Protein AF-A0A960D4D6-F1 (afdb_monomer)

Nearest PDB structures (foldseek):
  6ofc-assembly1_B  TM=9.473E-01  e=1.009E-27  Mycobacterium tuberculosis CDC1551
  3sez-assembly1_C  TM=9.977E-01  e=2.200E-26  Mycobacterium tuberculosis
  3szg-assembly1_C-2  TM=9.975E-01  e=3.281E-26  Mycobacterium tuberculosis
  3syt-assembly1_A  TM=9.920E-01  e=3.678E-26  Mycobacterium tuberculosis
  6ofc-assembly1_A-2  TM=9.755E-01  e=4.365E-26  Mycobacterium tuberculosis CDC1551

Secondary structure (DSSP, 8-state):
-HHHHHT-S--SSSTT--SB-TTTT--HHHHHHHHHHHHHHT-S-HHHHHHHHHHHHS---S-SSPPPTT-----HHHHH--HHHHHHHHHHHHHH---HHHHHHHHHHHHS-TTSS-PPTT--GGG-----HHHHHHHHHHHHHIIIIISHHHHHTPPB-----TT----TTTT----TT---HHHHHHHHHHS---

Solvent-accessible surface area (backbone atoms only — not comparable to full-atom values): 11642 Å² total; per-residue (Å²): 43,48,44,60,46,54,41,67,60,43,69,68,94,34,81,59,53,58,85,62,36,84,55,50,18,44,44,66,77,49,51,62,53,53,52,52,47,53,47,74,65,59,84,59,60,69,69,56,37,53,52,54,50,51,58,70,75,44,82,84,60,78,67,94,59,87,72,56,102,85,56,81,82,68,41,65,42,79,78,66,37,55,54,71,60,51,50,51,49,47,40,44,40,67,58,68,63,57,53,63,52,59,48,46,54,55,47,35,78,61,28,51,47,64,88,54,86,84,81,67,90,93,60,56,79,95,69,54,74,58,42,53,60,47,55,50,50,52,42,48,48,52,43,42,45,23,43,53,18,69,11,32,52,60,32,67,73,58,50,49,60,55,73,67,46,92,48,48,38,65,41,54,90,60,74,34,79,76,65,54,87,42,78,32,60,71,58,50,54,45,38,68,73,68,40,66,80,117

Foldseek 3Di:
DLCLQQVVWDFDPTPQDDQEDACQQPQPVCPLVVLVVVLVVCPDDVVVSVVSVVVSVDDDAPDPDPDDPPDDGPDPCVQQNDSVLSVLLLLCCLQPVDALLVSLVVCQVVAQDQPPDDDDPPQDPVNRHHDDSLSSLVNSLSSLQRRQAPNLVRQQDGHHYDHDDPSWGSHCVTRHPHDHHDGSVVRNVCSVVNRDND

Structure (mmCIF, N/CA/C/O backbone):
data_AF-A0A960D4D6-F1
#
_entry.id   AF-A0A960D4D6-F1
#
loop_
_atom_site.group_PDB
_atom_site.id
_atom_site.type_symbol
_atom_site.label_atom_id
_atom_site.label_alt_id
_atom_site.label_comp_id
_atom_site.label_asym_id
_atom_site.label_entity_id
_atom_site.label_seq_id
_atom_site.pdbx_PDB_ins_code
_atom_site.Cartn_x
_atom_site.Cartn_y
_atom_site.Cartn_z
_atom_site.occupancy
_atom_site.B_iso_or_equiv
_atom_site.auth_seq_id
_atom_site.auth_comp_id
_atom_site.auth_asym_id
_atom_site.auth_atom_id
_atom_site.pdbx_PDB_model_num
ATOM 1 N N . LEU A 1 1 ? 0.730 -3.384 6.946 1.00 98.00 1 LEU A N 1
ATOM 2 C CA . LEU A 1 1 ? 1.410 -4.079 5.820 1.00 98.00 1 LEU A CA 1
ATOM 3 C C . LEU A 1 1 ? 1.897 -3.131 4.715 1.00 98.00 1 LEU A C 1
ATOM 5 O O . LEU A 1 1 ? 3.068 -3.201 4.365 1.00 98.00 1 LEU A O 1
ATOM 9 N N . SER A 1 2 ? 1.056 -2.247 4.172 1.00 98.19 2 SER A N 1
ATOM 10 C CA . SER A 1 2 ? 1.401 -1.369 3.032 1.00 98.19 2 SER A CA 1
ATOM 11 C C . SER A 1 2 ? 2.545 -0.395 3.326 1.00 98.19 2 SER A C 1
ATOM 13 O O . SER A 1 2 ? 3.487 -0.274 2.548 1.00 98.19 2 SER A O 1
ATOM 15 N N . GLU A 1 3 ? 2.530 0.226 4.505 1.00 97.25 3 GLU A N 1
ATOM 16 C CA . GLU A 1 3 ? 3.623 1.087 4.978 1.00 97.25 3 GLU A CA 1
ATOM 17 C C . GLU A 1 3 ? 4.942 0.311 5.096 1.00 97.25 3 GLU A C 1
ATOM 19 O O . GLU A 1 3 ? 5.992 0.807 4.691 1.00 97.25 3 GLU A O 1
ATOM 24 N N . LEU A 1 4 ? 4.891 -0.951 5.548 1.00 98.12 4 LEU A N 1
ATOM 25 C CA . LEU A 1 4 ? 6.062 -1.833 5.575 1.00 98.12 4 LEU A CA 1
ATOM 26 C C . LEU A 1 4 ? 6.571 -2.135 4.166 1.00 98.12 4 LEU A C 1
ATOM 28 O O . LEU A 1 4 ? 7.783 -2.175 3.964 1.00 98.12 4 LEU A O 1
ATOM 32 N N . ALA A 1 5 ? 5.674 -2.350 3.200 1.00 98.50 5 ALA A N 1
ATOM 33 C CA . ALA A 1 5 ? 6.024 -2.605 1.804 1.00 98.50 5 ALA A CA 1
ATOM 34 C C . ALA A 1 5 ? 6.746 -1.408 1.176 1.00 98.50 5 ALA A C 1
ATOM 36 O O . ALA A 1 5 ? 7.770 -1.569 0.518 1.00 98.50 5 ALA A O 1
ATOM 37 N N . LEU A 1 6 ? 6.250 -0.201 1.434 1.00 98.31 6 LEU A N 1
ATOM 38 C CA . LEU A 1 6 ? 6.760 1.034 0.843 1.00 98.31 6 LEU A CA 1
ATOM 39 C C . LEU A 1 6 ? 7.843 1.698 1.706 1.00 98.31 6 LEU A C 1
ATOM 41 O O . LEU A 1 6 ? 8.421 2.707 1.307 1.00 98.31 6 LEU A O 1
ATOM 45 N N . GLY A 1 7 ? 8.139 1.165 2.892 1.00 96.81 7 GLY A N 1
ATOM 46 C CA . GLY A 1 7 ? 9.070 1.772 3.844 1.00 96.81 7 GLY A CA 1
ATOM 47 C C . GLY A 1 7 ? 8.627 3.163 4.302 1.00 96.81 7 GLY A C 1
ATOM 48 O O . GLY A 1 7 ? 9.482 4.038 4.482 1.00 96.81 7 GLY A O 1
ATOM 49 N N . TRP A 1 8 ? 7.315 3.382 4.417 1.00 95.31 8 TRP A N 1
ATOM 50 C CA . TRP A 1 8 ? 6.714 4.606 4.945 1.00 95.31 8 TRP A CA 1
ATOM 51 C C . TRP A 1 8 ? 6.695 4.553 6.474 1.00 95.31 8 TRP A C 1
ATOM 53 O O . TRP A 1 8 ? 5.675 4.280 7.092 1.00 95.31 8 TRP A O 1
ATOM 63 N N . SER A 1 9 ? 7.882 4.700 7.054 1.00 92.94 9 SER A N 1
ATOM 64 C CA . SER A 1 9 ? 8.108 4.676 8.497 1.00 92.94 9 SER A CA 1
ATOM 65 C C . SER A 1 9 ? 9.475 5.248 8.851 1.00 92.94 9 SER A C 1
ATOM 67 O O . SER A 1 9 ? 10.391 5.263 8.016 1.00 92.94 9 SER A O 1
ATOM 69 N N . THR A 1 10 ? 9.654 5.662 10.097 1.00 93.00 10 THR A N 1
ATOM 70 C CA . THR A 1 10 ? 10.958 6.006 10.670 1.00 93.00 10 THR A CA 1
ATOM 71 C C . THR A 1 10 ? 11.592 4.749 11.263 1.00 93.00 10 THR A C 1
ATOM 73 O O . THR A 1 10 ? 11.012 4.091 12.123 1.00 93.00 10 THR A O 1
ATOM 76 N N . TYR A 1 11 ? 12.778 4.377 10.770 1.00 94.50 11 TYR A N 1
ATOM 77 C CA . TYR A 1 11 ? 13.480 3.156 11.182 1.00 94.50 11 TYR A CA 1
ATOM 78 C C . TYR A 1 11 ? 14.239 3.340 12.501 1.00 94.50 11 TYR A C 1
ATOM 80 O O . TYR A 1 11 ? 14.904 4.357 12.693 1.00 94.50 11 TYR A O 1
ATOM 88 N N . GLY A 1 12 ? 14.217 2.321 13.365 1.00 93.81 12 GLY A N 1
ATOM 89 C CA . GLY A 1 12 ? 14.930 2.342 14.640 1.00 93.81 12 GLY A CA 1
ATOM 90 C C . GLY A 1 12 ? 14.130 3.084 15.705 1.00 93.81 12 GLY A C 1
ATOM 91 O O . GLY A 1 12 ? 13.097 2.597 16.145 1.00 93.81 12 GLY A O 1
ATOM 92 N N . VAL A 1 13 ? 14.587 4.256 16.142 1.00 94.12 13 VAL A N 1
ATOM 93 C CA . VAL A 1 13 ? 13.836 5.064 17.118 1.00 94.12 13 VAL A CA 1
ATOM 94 C C . VAL A 1 13 ? 12.726 5.817 16.381 1.00 94.12 13 VAL A C 1
ATOM 96 O O . VAL A 1 13 ? 12.884 6.977 16.012 1.00 94.12 13 VAL A O 1
ATOM 99 N N . GLY A 1 14 ? 11.629 5.118 16.100 1.00 92.25 14 GLY A N 1
ATOM 100 C CA . GLY A 1 14 ? 10.519 5.636 15.311 1.00 92.25 14 GLY A CA 1
ATOM 101 C C . GLY A 1 14 ? 9.303 4.717 15.309 1.00 92.25 14 GLY A C 1
ATOM 102 O O . GLY A 1 14 ? 9.282 3.681 15.973 1.00 92.25 14 GLY A O 1
ATOM 103 N N . ASP A 1 15 ? 8.300 5.093 14.521 1.00 91.88 15 ASP A N 1
ATOM 104 C CA . ASP A 1 15 ? 7.001 4.420 14.398 1.00 91.88 15 ASP A CA 1
ATOM 105 C C . ASP A 1 15 ? 7.088 2.963 13.902 1.00 91.88 15 ASP A C 1
ATOM 107 O O . ASP A 1 15 ? 6.166 2.174 14.109 1.00 91.88 15 ASP A O 1
ATOM 111 N N . GLN A 1 16 ? 8.215 2.557 13.306 1.00 94.88 16 GLN A N 1
ATOM 112 C CA . GLN A 1 16 ? 8.445 1.164 12.920 1.00 94.88 16 GLN A CA 1
ATOM 113 C C . GLN A 1 16 ? 8.631 0.228 14.128 1.00 94.88 16 GLN A C 1
ATOM 115 O O . GLN A 1 16 ? 8.286 -0.957 14.034 1.00 94.88 16 GLN A O 1
ATOM 120 N N . MET A 1 17 ? 9.188 0.724 15.238 1.00 95.81 17 MET A N 1
ATOM 121 C CA . MET A 1 17 ? 9.534 -0.101 16.393 1.00 95.81 17 MET A CA 1
ATOM 122 C C . MET A 1 17 ? 8.392 -0.213 17.398 1.00 95.81 17 MET A C 1
ATOM 124 O O . MET A 1 17 ? 7.693 0.737 17.725 1.00 95.81 17 MET A O 1
ATOM 128 N N . SER A 1 18 ? 8.222 -1.422 17.919 1.00 97.44 18 SER A N 1
ATOM 129 C CA . SER A 1 18 ? 7.268 -1.770 18.971 1.00 97.44 18 SER A CA 1
ATOM 130 C C . SER A 1 18 ? 7.670 -3.112 19.584 1.00 97.44 18 SER A C 1
ATOM 132 O O . SER A 1 18 ? 8.523 -3.820 19.045 1.00 97.44 18 SER A O 1
ATOM 134 N N . HIS A 1 19 ? 7.050 -3.490 20.701 1.00 98.12 19 HIS A N 1
ATOM 135 C CA . HIS A 1 19 ? 7.193 -4.848 21.237 1.00 98.12 19 HIS A CA 1
ATOM 136 C C . HIS A 1 19 ? 6.401 -5.862 20.394 1.00 98.12 19 HIS A C 1
ATOM 138 O O . HIS A 1 19 ? 6.877 -6.965 20.120 1.00 98.12 19 HIS A O 1
ATOM 144 N N . TYR A 1 20 ? 5.207 -5.468 19.942 1.00 98.31 20 TYR A N 1
ATOM 145 C CA . TYR A 1 20 ? 4.318 -6.290 19.130 1.00 98.31 20 TYR A CA 1
ATOM 146 C C . TYR A 1 20 ? 3.467 -5.406 18.210 1.00 98.31 20 TYR A C 1
ATOM 148 O O . TYR A 1 20 ? 2.820 -4.471 18.677 1.00 98.31 20 TYR A O 1
ATOM 156 N N . ASN A 1 21 ? 3.452 -5.701 16.910 1.00 98.12 21 ASN A N 1
ATOM 157 C CA . ASN A 1 21 ? 2.705 -4.955 15.904 1.00 98.12 21 ASN A CA 1
ATOM 158 C C . ASN A 1 21 ? 1.492 -5.762 15.420 1.00 98.12 21 ASN A C 1
ATOM 160 O O . ASN A 1 21 ? 1.617 -6.672 14.597 1.00 98.12 21 ASN A O 1
ATOM 164 N N . VAL A 1 22 ? 0.306 -5.381 15.895 1.00 98.06 22 VAL A N 1
ATOM 165 C CA . VAL A 1 22 ? -0.972 -6.023 15.543 1.00 98.06 22 VAL A CA 1
ATOM 166 C C . VAL A 1 22 ? -1.410 -5.758 14.096 1.00 98.06 22 VAL A C 1
ATOM 168 O O . VAL A 1 22 ? -2.059 -6.602 13.486 1.00 98.06 22 VAL A O 1
ATOM 171 N N . ASN A 1 23 ? -0.982 -4.638 13.505 1.00 97.81 23 ASN A N 1
ATOM 172 C CA . ASN A 1 23 ? -1.369 -4.207 12.155 1.00 97.81 23 ASN A CA 1
ATOM 173 C C . ASN A 1 23 ? -0.336 -4.584 11.078 1.00 97.81 23 ASN A C 1
ATOM 175 O O . ASN A 1 23 ? -0.536 -4.335 9.883 1.00 97.81 23 ASN A O 1
ATOM 179 N N . GLY A 1 24 ? 0.780 -5.211 11.468 1.00 96.50 24 GLY A N 1
ATOM 180 C CA . GLY A 1 24 ? 1.874 -5.563 10.562 1.00 96.50 24 GLY A CA 1
ATOM 181 C C . GLY A 1 24 ? 1.411 -6.398 9.363 1.00 96.50 24 GLY A C 1
ATOM 182 O O . GLY A 1 24 ? 1.859 -6.159 8.239 1.00 96.50 24 GLY A O 1
ATOM 183 N N . GLY A 1 25 ? 0.456 -7.308 9.581 1.00 97.69 25 GLY A N 1
ATOM 184 C CA . GLY A 1 25 ? -0.117 -8.186 8.558 1.00 97.69 25 GLY A CA 1
ATOM 185 C C . GLY A 1 25 ? -1.303 -7.623 7.764 1.00 97.69 25 GLY A C 1
ATOM 186 O O . GLY A 1 25 ? -1.726 -8.278 6.813 1.00 97.69 25 GLY A O 1
ATOM 187 N N . VAL A 1 26 ? -1.832 -6.443 8.109 1.00 98.44 26 VAL A N 1
ATOM 188 C CA . VAL A 1 26 ? -3.053 -5.884 7.495 1.00 98.44 26 VAL A CA 1
ATOM 189 C C . VAL A 1 26 ? -2.700 -4.809 6.449 1.00 98.44 26 VAL A C 1
ATOM 191 O O . VAL A 1 26 ? -1.984 -3.856 6.780 1.00 98.44 26 VAL A O 1
ATOM 194 N N . PRO A 1 27 ? -3.118 -4.943 5.174 1.00 97.94 27 PRO A N 1
ATOM 195 C CA . PRO A 1 27 ? -2.955 -3.891 4.166 1.00 97.94 27 PRO A CA 1
ATOM 196 C C . PRO A 1 27 ? -3.875 -2.699 4.448 1.00 97.94 27 PRO A C 1
ATOM 198 O O . PRO A 1 27 ? -4.945 -2.852 5.036 1.00 97.94 27 PRO A O 1
ATOM 201 N N . LYS A 1 28 ? -3.457 -1.498 4.043 1.00 95.12 28 LYS A N 1
ATOM 202 C CA . LYS A 1 28 ? -4.139 -0.248 4.396 1.00 95.12 28 LYS A CA 1
ATOM 203 C C . LYS A 1 28 ? -5.516 -0.155 3.743 1.00 95.12 28 LYS A C 1
ATOM 205 O O . LYS A 1 28 ? -6.459 0.288 4.390 1.00 95.12 28 LYS A O 1
ATOM 210 N N . THR A 1 29 ? -5.658 -0.707 2.538 1.00 95.94 29 THR A N 1
ATOM 211 C CA . THR A 1 29 ? -6.955 -0.886 1.863 1.00 95.94 29 THR A CA 1
ATOM 212 C C . THR A 1 29 ? -7.962 -1.719 2.669 1.00 95.94 29 THR A C 1
ATOM 214 O O . THR A 1 29 ? -9.164 -1.497 2.542 1.00 95.94 29 THR A O 1
ATOM 217 N N . LEU A 1 30 ? -7.506 -2.632 3.540 1.00 97.38 30 LEU A N 1
ATOM 218 C CA . LEU A 1 30 ? -8.378 -3.472 4.371 1.00 97.38 30 LEU A CA 1
ATOM 219 C C . LEU A 1 30 ? -8.762 -2.814 5.706 1.00 97.38 30 LEU A C 1
ATOM 221 O O . LEU A 1 30 ? -9.851 -3.082 6.209 1.00 97.38 30 LEU A O 1
ATOM 225 N N . ILE A 1 31 ? -7.918 -1.940 6.268 1.00 95.94 31 ILE A N 1
ATOM 226 C CA . ILE A 1 31 ? -8.139 -1.313 7.588 1.00 95.94 31 ILE A CA 1
ATOM 227 C C . ILE A 1 31 ? -9.516 -0.645 7.676 1.00 95.94 31 ILE A C 1
ATOM 229 O O . ILE A 1 31 ? -10.258 -0.890 8.624 1.00 95.94 31 ILE A O 1
ATOM 233 N N . GLN A 1 32 ? -9.903 0.125 6.657 1.00 93.25 32 GLN A N 1
ATOM 234 C CA . GLN A 1 32 ? -11.206 0.796 6.634 1.00 93.25 32 GLN A CA 1
ATOM 235 C C . GLN A 1 32 ? -12.395 -0.177 6.699 1.00 93.25 32 GLN A C 1
ATOM 237 O O . GLN A 1 32 ? -13.425 0.135 7.288 1.00 93.25 32 GLN A O 1
ATOM 242 N N . HIS A 1 33 ? -12.269 -1.372 6.117 1.00 96.19 33 HIS A N 1
ATOM 243 C CA . HIS A 1 33 ? -13.331 -2.374 6.147 1.00 96.19 33 HIS A CA 1
ATOM 244 C C . HIS A 1 33 ? -13.378 -3.103 7.487 1.00 96.19 33 HIS A C 1
ATOM 246 O O . HIS A 1 33 ? -14.467 -3.458 7.922 1.00 96.19 33 HIS A O 1
ATOM 252 N N . LEU A 1 34 ? -12.238 -3.272 8.167 1.00 97.25 34 LEU A N 1
ATOM 253 C CA . LEU A 1 34 ? -12.215 -3.797 9.534 1.00 97.25 34 LEU A CA 1
ATOM 254 C C . LEU A 1 34 ? -12.917 -2.843 10.501 1.00 97.25 34 LEU A C 1
ATOM 256 O O . LEU A 1 34 ? -13.722 -3.293 11.304 1.00 97.25 34 LEU A O 1
ATOM 260 N N . ILE A 1 35 ? -12.685 -1.532 10.378 1.00 96.06 35 ILE A N 1
ATOM 261 C CA . ILE A 1 35 ? -13.380 -0.537 11.208 1.00 96.06 35 ILE A CA 1
ATOM 262 C C . ILE A 1 35 ? -14.889 -0.567 10.926 1.00 96.06 35 ILE A C 1
ATOM 264 O O . ILE A 1 35 ? -15.676 -0.672 11.860 1.00 96.06 35 ILE A O 1
ATOM 268 N N . ARG A 1 36 ? -15.306 -0.570 9.649 1.00 95.81 36 ARG A N 1
ATOM 269 C CA . ARG A 1 36 ? -16.730 -0.708 9.281 1.00 95.81 36 ARG A CA 1
ATOM 270 C C . ARG A 1 36 ? -17.350 -2.001 9.808 1.00 95.81 36 ARG A C 1
ATOM 272 O O . ARG A 1 36 ? -18.506 -1.997 10.213 1.00 95.81 36 ARG A O 1
ATOM 279 N N . TRP A 1 37 ? -16.594 -3.097 9.800 1.00 97.62 37 TRP A N 1
ATOM 280 C CA . TRP A 1 37 ? -17.049 -4.371 10.345 1.00 97.62 37 TRP A CA 1
ATOM 281 C C . TRP A 1 37 ? -17.249 -4.298 11.862 1.00 97.62 37 TRP A C 1
ATOM 283 O O . TRP A 1 37 ? -18.283 -4.751 12.334 1.00 97.62 37 TRP A O 1
ATOM 293 N N . VAL A 1 38 ? -16.327 -3.671 12.605 1.00 97.56 38 VAL A N 1
ATOM 294 C CA . VAL A 1 38 ? -16.466 -3.457 14.060 1.00 97.56 38 VAL A CA 1
ATOM 295 C C . VAL A 1 38 ? -17.668 -2.565 14.384 1.00 97.56 38 VAL A C 1
ATOM 297 O O . VAL A 1 38 ? -18.413 -2.859 15.309 1.00 97.56 38 VAL A O 1
ATOM 300 N N . ILE A 1 39 ? -17.906 -1.506 13.603 1.00 96.69 39 ILE A N 1
ATOM 301 C CA . ILE A 1 39 ? -19.113 -0.675 13.758 1.00 96.69 39 ILE A CA 1
ATOM 302 C C . ILE A 1 39 ? -20.371 -1.528 13.533 1.00 96.69 39 ILE A C 1
ATOM 304 O O . ILE A 1 39 ? -21.310 -1.477 14.320 1.00 96.69 39 ILE A O 1
ATOM 308 N N . GLY A 1 40 ? -20.389 -2.332 12.467 1.00 96.69 40 GLY A N 1
ATOM 309 C CA . GLY A 1 40 ? -21.534 -3.171 12.116 1.00 96.69 40 GLY A CA 1
ATOM 310 C C . GLY A 1 40 ? -21.748 -4.388 13.023 1.00 96.69 40 GLY A C 1
ATOM 311 O O . GLY A 1 40 ? -22.845 -4.944 13.004 1.00 96.69 40 GLY A O 1
ATOM 312 N N . SER A 1 41 ? -20.739 -4.821 13.789 1.00 97.25 41 SER A N 1
ATOM 313 C CA . SER A 1 41 ? -20.865 -5.955 14.714 1.00 97.25 41 SER A CA 1
ATOM 314 C C . SER A 1 41 ? -21.626 -5.587 15.986 1.00 97.25 41 SER A C 1
ATOM 316 O O . SER A 1 41 ? -22.240 -6.467 16.588 1.00 97.25 41 SER A O 1
ATOM 318 N N . GLY A 1 42 ? -21.608 -4.308 16.383 1.00 94.69 42 GLY A N 1
ATOM 319 C CA . GLY A 1 42 ? -22.265 -3.831 17.603 1.00 94.69 42 GLY A CA 1
ATOM 320 C C . GLY A 1 42 ? -21.676 -4.422 18.888 1.00 94.69 42 GLY A C 1
ATOM 321 O O . GLY A 1 42 ? -22.361 -4.493 19.902 1.00 94.69 42 GLY A O 1
ATOM 322 N N . GLU A 1 43 ? -20.425 -4.897 18.853 1.00 95.94 43 GLU A N 1
ATOM 323 C CA . GLU A 1 43 ? -19.750 -5.479 20.027 1.00 95.94 43 GLU A CA 1
ATOM 324 C C . GLU A 1 43 ? -19.359 -4.429 21.082 1.00 95.94 43 GLU A C 1
ATOM 326 O O . GLU A 1 43 ? -19.099 -4.782 22.232 1.00 95.94 43 GLU A O 1
ATOM 331 N N . PHE A 1 44 ? -19.311 -3.153 20.693 1.00 96.69 44 PHE A N 1
ATOM 332 C CA . PHE A 1 44 ? -19.038 -2.012 21.565 1.00 96.69 44 PHE A CA 1
ATOM 333 C C . PHE A 1 44 ? -20.267 -1.107 21.670 1.00 96.69 44 PHE A C 1
ATOM 335 O O . PHE A 1 44 ? -21.155 -1.164 20.821 1.00 96.69 44 PHE A O 1
ATOM 342 N N . ASP A 1 45 ? -20.279 -0.243 22.686 1.00 95.56 45 ASP A N 1
ATOM 343 C CA . ASP A 1 45 ? -21.340 0.745 22.886 1.00 95.56 45 ASP A CA 1
ATOM 344 C C . ASP A 1 45 ? -21.512 1.659 21.659 1.00 95.56 45 ASP A C 1
ATOM 346 O O . ASP A 1 45 ? -20.541 1.999 20.975 1.00 95.56 45 ASP A O 1
ATOM 350 N N . ASP A 1 46 ? -22.743 2.120 21.420 1.00 95.75 46 ASP A N 1
ATOM 351 C CA . ASP A 1 46 ? -23.099 2.945 20.255 1.00 95.75 46 ASP A CA 1
ATOM 352 C C . ASP A 1 46 ? -22.217 4.200 20.110 1.00 95.75 46 ASP A C 1
ATOM 354 O O . ASP A 1 46 ? -21.874 4.604 18.997 1.00 95.75 46 ASP A O 1
ATOM 358 N N . GLU A 1 47 ? -21.792 4.795 21.230 1.00 97.56 47 GLU A N 1
ATOM 359 C CA . GLU A 1 47 ? -20.879 5.945 21.248 1.00 97.56 47 GLU A CA 1
ATOM 360 C C . GLU A 1 47 ? -19.534 5.626 20.573 1.00 97.56 47 GLU A C 1
ATOM 362 O O . GLU A 1 47 ? -19.019 6.429 19.791 1.00 97.56 47 GLU A O 1
ATOM 367 N N . VAL A 1 48 ? -18.992 4.423 20.797 1.00 97.69 48 VAL A N 1
ATOM 368 C CA . VAL A 1 48 ? -17.763 3.961 20.138 1.00 97.69 48 VAL A CA 1
ATOM 369 C C . VAL A 1 48 ? -17.992 3.839 18.635 1.00 97.69 48 VAL A C 1
ATOM 371 O O . VAL A 1 48 ? -17.151 4.276 17.849 1.00 97.69 48 VAL A O 1
ATOM 374 N N . GLY A 1 49 ? -19.143 3.302 18.222 1.00 96.81 49 GLY A N 1
ATOM 375 C CA . GLY A 1 49 ? -19.524 3.208 16.812 1.00 96.81 49 GLY A CA 1
ATOM 376 C C . GLY A 1 49 ? -19.552 4.572 16.116 1.00 96.81 49 GLY A C 1
ATOM 377 O O . GLY A 1 49 ? -18.986 4.722 15.031 1.00 96.81 49 GLY A O 1
ATOM 378 N N . VAL A 1 50 ? -20.132 5.587 16.764 1.00 96.94 50 VAL A N 1
ATOM 379 C CA . VAL A 1 50 ? -20.176 6.971 16.255 1.00 96.94 50 VAL A CA 1
ATOM 380 C C . VAL A 1 50 ? -18.770 7.553 16.092 1.00 96.94 50 VAL A C 1
ATOM 382 O O . VAL A 1 50 ? -18.461 8.138 15.052 1.00 96.94 50 VAL A O 1
ATOM 385 N N . ILE A 1 51 ? -17.891 7.361 17.079 1.00 96.69 51 ILE A N 1
ATOM 386 C CA . ILE A 1 51 ? -16.506 7.851 17.015 1.00 96.69 51 ILE A CA 1
ATOM 387 C C . ILE A 1 51 ? -15.731 7.147 15.895 1.00 96.69 51 ILE A C 1
ATOM 389 O O . ILE A 1 51 ? -15.048 7.803 15.110 1.00 96.69 51 ILE A O 1
ATOM 393 N N . LEU A 1 52 ? -15.849 5.824 15.772 1.00 95.69 52 LEU A N 1
ATOM 394 C CA . LEU A 1 52 ? -15.188 5.065 14.707 1.00 95.69 52 LEU A CA 1
ATOM 395 C C . LEU A 1 52 ? -15.674 5.483 13.313 1.00 95.69 52 LEU A C 1
ATOM 397 O O . LEU A 1 52 ? -14.870 5.563 12.383 1.00 95.69 52 LEU A O 1
ATOM 401 N N . GLN A 1 53 ? -16.965 5.789 13.167 1.00 94.81 53 GLN A N 1
ATOM 402 C CA . GLN A 1 53 ? -17.508 6.340 11.928 1.00 94.81 53 GLN A CA 1
ATOM 403 C C . GLN A 1 53 ? -16.910 7.726 11.637 1.00 94.81 53 GLN A C 1
ATOM 405 O O . GLN A 1 53 ? -16.452 7.966 10.522 1.00 94.81 53 GLN A O 1
ATOM 410 N N . SER A 1 54 ? -16.783 8.588 12.651 1.00 94.31 54 SER A N 1
ATOM 411 C CA . SER A 1 54 ? -16.101 9.882 12.515 1.00 94.31 54 SER A CA 1
ATOM 412 C C . SER A 1 54 ? -14.641 9.730 12.071 1.00 94.31 54 SER A C 1
ATOM 414 O O . SER A 1 54 ? -14.170 10.517 11.252 1.00 94.31 54 SER A O 1
ATOM 416 N N . VAL A 1 55 ? -13.918 8.720 12.568 1.00 91.62 55 VAL A N 1
ATOM 417 C CA . VAL A 1 55 ? -12.540 8.418 12.135 1.00 91.62 55 VAL A CA 1
ATOM 418 C C . VAL A 1 55 ? -12.490 8.021 10.656 1.00 91.62 55 VAL A C 1
ATOM 420 O O . VAL A 1 55 ? -11.564 8.419 9.959 1.00 91.62 55 VAL A O 1
ATOM 423 N N . LEU A 1 56 ? -13.472 7.259 10.159 1.00 89.31 56 LEU A N 1
ATOM 424 C CA . LEU A 1 56 ? -13.558 6.881 8.741 1.00 89.31 56 LEU A CA 1
ATOM 425 C C . LEU A 1 56 ? -13.910 8.054 7.821 1.00 89.31 56 LEU A C 1
ATOM 427 O O . LEU A 1 56 ? -13.475 8.073 6.667 1.00 89.31 56 LEU A O 1
ATOM 431 N N . ASP A 1 57 ? -14.729 8.984 8.307 1.00 87.19 57 ASP A N 1
ATOM 432 C CA . ASP A 1 57 ? -15.180 10.143 7.534 1.00 87.19 57 ASP A CA 1
ATOM 433 C C . ASP A 1 57 ? -14.137 11.267 7.506 1.00 87.19 57 ASP A C 1
ATOM 435 O O . ASP A 1 57 ? -14.146 12.094 6.592 1.00 87.19 57 ASP A O 1
ATOM 439 N N . THR A 1 58 ? -13.209 11.262 8.465 1.00 84.00 58 THR A N 1
ATOM 440 C CA . THR A 1 58 ? -12.092 12.205 8.536 1.00 84.00 58 THR A CA 1
ATOM 441 C C . THR A 1 58 ? -10.977 11.792 7.577 1.00 84.00 58 THR A C 1
ATOM 443 O O . THR A 1 58 ? -10.566 10.632 7.525 1.00 84.00 58 THR A O 1
ATOM 446 N N . GLU A 1 59 ? -10.455 12.752 6.816 1.00 65.38 59 GLU A N 1
ATOM 447 C CA . GLU A 1 59 ? -9.316 12.518 5.933 1.00 65.38 59 GLU A CA 1
ATOM 448 C C . GLU A 1 59 ? -8.067 12.119 6.740 1.00 65.38 59 GLU A C 1
ATOM 450 O O . GLU A 1 59 ? -7.685 12.779 7.707 1.00 65.38 59 GLU A O 1
ATOM 455 N N . ILE A 1 60 ? -7.427 11.009 6.358 1.00 59.25 60 ILE A N 1
ATOM 456 C CA . ILE A 1 60 ? -6.257 10.480 7.066 1.00 59.25 60 ILE A CA 1
ATOM 457 C C . ILE A 1 60 ? -5.028 11.323 6.701 1.00 59.25 60 ILE A C 1
ATOM 459 O O . ILE A 1 60 ? -4.392 11.090 5.671 1.00 59.25 60 ILE A O 1
ATOM 463 N N . THR A 1 61 ? -4.659 12.260 7.576 1.00 52.69 61 THR A N 1
ATOM 464 C CA . THR A 1 61 ? -3.407 13.028 7.490 1.00 52.69 61 THR A CA 1
ATOM 465 C C . THR A 1 61 ? -2.311 12.433 8.395 1.00 52.69 61 THR A C 1
ATOM 467 O O . THR A 1 61 ? -2.619 11.919 9.472 1.00 52.69 61 THR A O 1
ATOM 470 N N . PRO A 1 62 ? -1.023 12.458 7.994 1.00 44.03 62 PRO A N 1
ATOM 471 C CA . PRO A 1 62 ? 0.098 12.041 8.840 1.00 44.03 62 PRO A CA 1
ATOM 472 C C . PRO A 1 62 ? 0.412 12.992 10.001 1.00 44.03 62 PRO A C 1
ATOM 474 O O . PRO A 1 62 ? 1.228 12.641 10.853 1.00 44.03 62 PRO A O 1
ATOM 477 N N . GLU A 1 63 ? -0.163 14.194 10.026 1.00 47.44 63 GLU A N 1
ATOM 478 C CA . GLU A 1 63 ? 0.182 15.211 11.018 1.00 47.44 63 GLU A CA 1
ATOM 479 C C . GLU A 1 63 ? -0.659 15.073 12.295 1.00 47.44 63 GLU A C 1
ATOM 481 O O . GLU A 1 63 ? -1.885 15.037 12.267 1.00 47.44 63 GLU A O 1
ATOM 486 N N . LEU A 1 64 ? 0.027 14.996 13.442 1.00 46.19 64 LEU A N 1
ATOM 487 C CA . LEU A 1 64 ? -0.567 15.027 14.789 1.00 46.19 64 LEU A CA 1
ATOM 488 C C . LEU A 1 64 ? -0.838 16.459 15.285 1.00 46.19 64 LEU A C 1
ATOM 490 O O . LEU A 1 64 ? -1.342 16.644 16.392 1.00 46.19 64 LEU A O 1
ATOM 494 N N . VAL A 1 65 ? -0.453 17.467 14.502 1.00 38.53 65 VAL A N 1
ATOM 495 C CA . VAL A 1 65 ? -0.571 18.890 14.830 1.00 38.53 65 VAL A CA 1
ATOM 496 C C . VAL A 1 65 ? -1.614 19.484 13.883 1.00 38.53 65 VAL A C 1
ATOM 498 O O . VAL A 1 65 ? -1.602 19.121 12.708 1.00 38.53 65 VAL A O 1
ATOM 501 N N . PRO A 1 66 ? -2.527 20.355 14.350 1.00 43.09 66 PRO A N 1
ATOM 502 C CA . PRO A 1 66 ? -3.401 21.077 13.438 1.00 43.09 66 PRO A CA 1
ATOM 503 C C . PRO A 1 66 ? -2.534 21.841 12.435 1.00 43.09 66 PRO A C 1
ATOM 505 O O . PRO A 1 66 ? -1.704 22.655 12.845 1.00 43.09 66 PRO A O 1
ATOM 508 N N . THR A 1 67 ? -2.716 21.573 11.145 1.00 46.53 67 THR A N 1
ATOM 509 C CA . THR A 1 67 ? -2.141 22.386 10.072 1.00 46.53 67 THR A CA 1
ATOM 510 C C . THR A 1 67 ? -2.602 23.832 10.257 1.00 46.53 67 THR A C 1
ATOM 512 O O . THR A 1 67 ? -3.790 24.077 10.490 1.00 46.53 67 THR A O 1
ATOM 515 N N . GLY A 1 68 ? -1.672 24.791 10.191 1.00 47.00 68 GLY A N 1
ATOM 516 C CA . GLY A 1 68 ? -2.021 26.213 10.129 1.00 47.00 68 GLY A CA 1
ATOM 517 C C . GLY A 1 68 ? -2.845 26.517 8.873 1.00 47.00 68 GLY A C 1
ATOM 518 O O . GLY A 1 68 ? -2.803 25.747 7.917 1.00 47.00 68 GLY A O 1
ATOM 519 N N . GLU A 1 6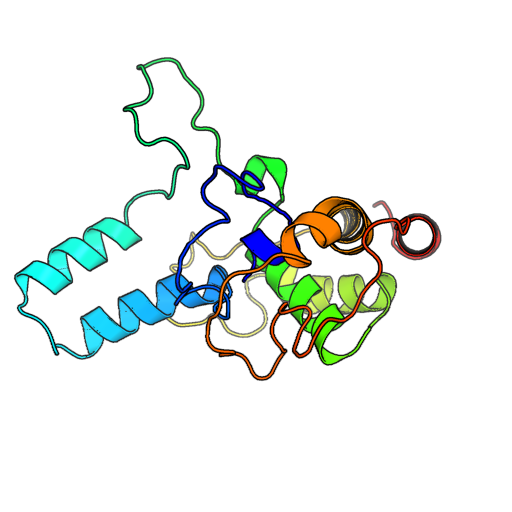9 ? -3.581 27.634 8.861 1.00 48.88 69 GLU A N 1
ATOM 520 C CA . GLU A 1 69 ? -4.534 28.009 7.792 1.00 48.88 69 GLU A CA 1
ATOM 521 C C . GLU A 1 69 ? -3.933 28.058 6.363 1.00 48.88 69 GLU A C 1
ATOM 523 O O . GLU A 1 69 ? -4.695 28.083 5.400 1.00 48.88 69 GLU A O 1
ATOM 528 N N . ASP A 1 70 ? -2.602 27.989 6.217 1.00 47.28 70 ASP A N 1
ATOM 529 C CA . ASP A 1 70 ? -1.865 28.106 4.951 1.00 47.28 70 ASP A CA 1
ATOM 530 C C . ASP A 1 70 ? -0.944 26.903 4.603 1.00 47.28 70 ASP A C 1
ATOM 532 O O . ASP A 1 70 ? -0.180 26.988 3.638 1.00 47.28 70 ASP A O 1
ATOM 536 N N . GLU A 1 71 ? -0.963 25.783 5.344 1.00 44.12 71 GLU A N 1
ATOM 537 C CA . GLU A 1 71 ? -0.092 24.620 5.051 1.00 44.12 71 GLU A CA 1
ATOM 538 C C . GLU A 1 71 ? -0.825 23.478 4.319 1.00 44.12 71 GLU A C 1
ATOM 540 O O . GLU A 1 71 ? -1.839 22.956 4.784 1.00 44.12 71 GLU A O 1
ATOM 545 N N . GLU A 1 72 ? -0.290 23.058 3.161 1.00 46.84 72 GLU A N 1
ATOM 546 C CA . GLU A 1 72 ? -0.780 21.887 2.421 1.00 46.84 72 GLU A CA 1
ATOM 547 C C . GLU A 1 72 ? -0.594 20.606 3.249 1.00 46.84 72 GLU A C 1
ATOM 549 O O . GLU A 1 72 ? 0.528 20.198 3.559 1.00 46.84 72 GLU A O 1
ATOM 554 N N . ILE A 1 73 ? -1.710 19.937 3.545 1.00 50.72 73 ILE A N 1
ATOM 555 C CA . ILE A 1 73 ? -1.767 18.645 4.235 1.00 50.72 73 ILE A CA 1
ATOM 556 C C . ILE A 1 73 ? -0.850 17.637 3.519 1.00 50.72 73 ILE A C 1
ATOM 558 O O . ILE A 1 73 ? -1.133 17.198 2.399 1.00 50.72 73 ILE A O 1
ATOM 562 N N . GLN A 1 74 ? 0.253 17.224 4.157 1.00 52.81 74 GLN A N 1
ATOM 563 C CA . GLN A 1 74 ? 1.170 16.243 3.567 1.00 52.81 74 GLN A CA 1
ATOM 564 C C . GLN A 1 74 ? 0.558 14.835 3.564 1.00 52.81 74 GLN A C 1
ATOM 566 O O . GLN A 1 74 ? 0.850 14.032 4.439 1.00 52.81 74 GLN A O 1
ATOM 571 N N . SER A 1 75 ? -0.241 14.468 2.559 1.00 69.62 75 SER A N 1
ATOM 572 C CA . SER A 1 75 ? -0.757 13.095 2.432 1.00 69.62 75 SER A CA 1
ATOM 573 C C . SER A 1 75 ? 0.363 12.080 2.153 1.00 69.62 75 SER A C 1
ATOM 575 O O . SER A 1 75 ? 1.207 12.270 1.274 1.00 69.62 75 SER A O 1
ATOM 577 N N . SER A 1 76 ? 0.363 10.943 2.861 1.00 77.50 76 SER A N 1
ATOM 578 C CA . SER A 1 76 ? 1.303 9.843 2.574 1.00 77.50 76 SER A CA 1
ATOM 579 C C . SER A 1 76 ? 1.171 9.332 1.133 1.00 77.50 76 SER A C 1
ATOM 581 O O . SER A 1 76 ? 2.183 9.070 0.476 1.00 77.50 76 SER A O 1
ATOM 583 N N . GLU A 1 77 ? -0.056 9.281 0.606 1.00 85.19 77 GLU A N 1
ATOM 584 C CA . GLU A 1 77 ? -0.344 8.853 -0.766 1.00 85.19 77 GLU A CA 1
ATOM 585 C C . GLU A 1 77 ? 0.213 9.826 -1.810 1.00 85.19 77 GLU A C 1
ATOM 587 O O . GLU A 1 77 ? 0.535 9.401 -2.915 1.00 85.19 77 GLU A O 1
ATOM 592 N N . ALA A 1 78 ? 0.449 11.096 -1.458 1.00 86.12 78 ALA A N 1
ATOM 593 C CA . ALA A 1 78 ? 1.124 12.032 -2.355 1.00 86.12 78 ALA A CA 1
ATOM 594 C C . ALA A 1 78 ? 2.584 11.621 -2.630 1.00 86.12 78 ALA A C 1
ATOM 596 O O . ALA A 1 78 ? 3.102 11.868 -3.718 1.00 86.12 78 ALA A O 1
ATOM 597 N N . LYS A 1 79 ? 3.260 10.963 -1.671 1.00 88.56 79 LYS A N 1
ATOM 598 C CA . LYS A 1 79 ? 4.664 10.530 -1.833 1.00 88.56 79 LYS A CA 1
ATOM 599 C C . LYS A 1 79 ? 4.805 9.097 -2.324 1.00 88.56 79 LYS A C 1
ATOM 601 O O . LYS A 1 79 ? 5.766 8.792 -3.030 1.00 88.56 79 LYS A O 1
ATOM 606 N N . VAL A 1 80 ? 3.918 8.196 -1.903 1.00 93.25 80 VAL A N 1
ATOM 607 C CA . VAL A 1 80 ? 4.031 6.767 -2.243 1.00 93.25 80 VAL A CA 1
ATOM 608 C C . VAL A 1 80 ? 2.981 6.286 -3.236 1.00 93.25 80 VAL A C 1
ATOM 610 O O . VAL A 1 80 ? 3.057 5.139 -3.660 1.00 93.25 80 VAL A O 1
ATOM 613 N N . GLY A 1 81 ? 2.054 7.142 -3.649 1.00 95.12 81 GLY A N 1
ATOM 614 C CA . GLY A 1 81 ? 0.936 6.794 -4.513 1.00 95.12 81 GLY A CA 1
ATOM 615 C C . GLY A 1 81 ? -0.264 6.245 -3.748 1.00 95.12 81 GLY A C 1
ATOM 616 O O . GLY A 1 81 ? -0.159 5.941 -2.555 1.00 95.12 81 GLY A O 1
ATOM 617 N N . PRO A 1 82 ? -1.403 6.086 -4.437 1.00 96.12 82 PRO A N 1
ATOM 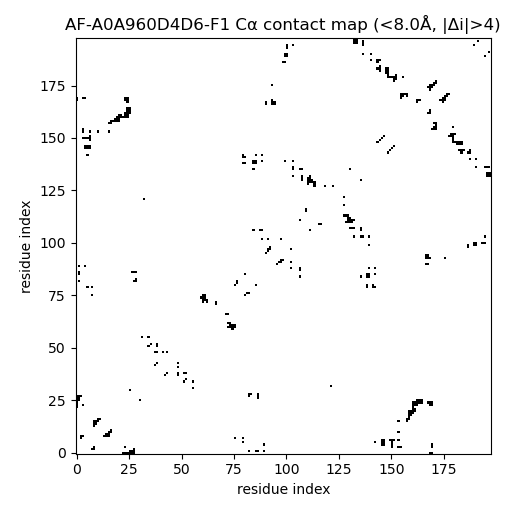618 C CA . PRO A 1 82 ? -2.628 5.605 -3.824 1.00 96.12 82 PRO A CA 1
ATOM 619 C C . PRO A 1 82 ? -2.465 4.149 -3.376 1.00 96.12 82 PRO A C 1
ATOM 621 O O . PRO A 1 82 ? -2.018 3.285 -4.142 1.00 96.12 82 PRO A O 1
ATOM 624 N N . TYR A 1 83 ? -2.860 3.847 -2.139 1.00 96.06 83 TYR A N 1
ATOM 625 C CA . TYR A 1 83 ? -2.715 2.509 -1.565 1.00 96.06 83 TYR A CA 1
ATOM 626 C C . TYR A 1 83 ? -3.519 1.451 -2.326 1.00 96.06 83 TYR A C 1
ATOM 628 O O . TYR A 1 83 ? -3.151 0.282 -2.284 1.00 96.06 83 TYR A O 1
ATOM 636 N N . SER A 1 84 ? -4.557 1.838 -3.074 1.00 96.88 84 SER A N 1
ATOM 637 C CA . SER A 1 84 ? -5.282 0.959 -4.003 1.00 96.88 84 SER A CA 1
ATOM 638 C C . SER A 1 84 ? -4.354 0.315 -5.043 1.00 96.88 84 SER A C 1
ATOM 640 O O . SER A 1 84 ? -4.371 -0.905 -5.209 1.00 96.88 84 SER A O 1
ATOM 642 N N . LEU A 1 85 ? -3.487 1.101 -5.691 1.00 98.56 85 LEU A N 1
ATOM 643 C CA . LEU A 1 85 ? -2.512 0.607 -6.668 1.00 98.56 85 LEU A CA 1
ATOM 644 C C . LEU A 1 85 ? -1.316 -0.074 -5.997 1.00 98.56 85 LEU A C 1
ATOM 646 O O . LEU A 1 85 ? -0.803 -1.080 -6.502 1.00 98.56 85 LEU A O 1
ATOM 650 N N . GLN A 1 86 ? -0.875 0.453 -4.852 1.00 98.69 86 GLN A N 1
ATOM 651 C CA . GLN A 1 86 ? 0.275 -0.100 -4.138 1.00 98.69 86 GLN A CA 1
ATOM 652 C C . GLN A 1 86 ? -0.031 -1.470 -3.521 1.00 98.69 86 GLN A C 1
ATOM 654 O O . GLN A 1 86 ? 0.764 -2.398 -3.670 1.00 98.69 86 GLN A O 1
ATOM 659 N N . ASP A 1 87 ? -1.197 -1.639 -2.893 1.00 98.75 87 ASP A N 1
ATOM 660 C CA . ASP A 1 87 ? -1.628 -2.923 -2.331 1.00 98.75 87 ASP A CA 1
ATOM 661 C C . ASP A 1 87 ? -1.943 -3.941 -3.433 1.00 98.75 87 ASP A C 1
ATOM 663 O O . ASP A 1 87 ? -1.645 -5.127 -3.269 1.00 98.75 87 ASP A O 1
ATOM 667 N N . PHE A 1 88 ? -2.466 -3.489 -4.583 1.00 98.88 88 PHE A N 1
ATOM 668 C CA . PHE A 1 88 ? -2.633 -4.344 -5.759 1.00 98.88 88 PHE A CA 1
ATOM 669 C C . PHE A 1 88 ? -1.283 -4.905 -6.220 1.00 98.88 88 PHE A C 1
ATOM 671 O O . PHE A 1 88 ? -1.121 -6.121 -6.337 1.00 98.88 88 PHE A O 1
ATOM 678 N N . SER A 1 89 ? -0.292 -4.033 -6.418 1.00 98.88 89 SER A N 1
ATOM 679 C CA . SER A 1 89 ? 1.060 -4.424 -6.839 1.00 98.88 89 SER A CA 1
ATOM 680 C C . SER A 1 89 ? 1.728 -5.339 -5.812 1.00 98.88 89 SER A C 1
ATOM 682 O O . SER A 1 89 ? 2.267 -6.388 -6.173 1.00 98.88 89 SER A O 1
ATOM 684 N N . LEU A 1 90 ? 1.614 -4.998 -4.523 1.00 98.88 90 LEU A N 1
ATOM 685 C CA . LEU A 1 90 ? 2.124 -5.803 -3.417 1.00 98.88 90 LEU A CA 1
ATOM 686 C C . LEU A 1 90 ? 1.565 -7.222 -3.441 1.00 98.88 90 LEU A C 1
ATOM 688 O O . LEU A 1 90 ? 2.330 -8.172 -3.288 1.00 98.88 90 LEU A O 1
ATOM 692 N N . PHE A 1 91 ? 0.256 -7.381 -3.637 1.00 98.88 91 PHE A N 1
ATOM 693 C CA . PHE A 1 91 ? -0.359 -8.702 -3.672 1.00 98.88 91 PHE A CA 1
ATOM 694 C C . PHE A 1 91 ? 0.199 -9.549 -4.820 1.00 98.88 91 PHE A C 1
ATOM 696 O O . PHE A 1 91 ? 0.601 -10.691 -4.596 1.00 98.88 91 PHE A O 1
ATOM 703 N N . GLN A 1 92 ? 0.275 -8.991 -6.033 1.00 98.88 92 GLN A N 1
ATOM 704 C CA . GLN A 1 92 ? 0.772 -9.727 -7.200 1.00 98.88 92 GLN A CA 1
ATOM 705 C C . GLN A 1 92 ? 2.239 -10.143 -7.037 1.00 98.88 92 GLN A C 1
ATOM 707 O O . GLN A 1 92 ? 2.617 -11.266 -7.378 1.00 98.88 92 GLN A O 1
ATOM 712 N N . VAL A 1 93 ? 3.056 -9.258 -6.467 1.00 98.69 93 VAL A N 1
ATOM 713 C CA . VAL A 1 93 ? 4.461 -9.535 -6.167 1.00 98.69 93 VAL A CA 1
ATOM 714 C C . VAL A 1 93 ? 4.607 -10.595 -5.088 1.00 98.69 93 VAL A C 1
ATOM 716 O O . VAL A 1 93 ? 5.299 -11.588 -5.296 1.00 98.69 93 VAL A O 1
ATOM 719 N N . LEU A 1 94 ? 3.964 -10.398 -3.940 1.00 98.44 94 LEU A N 1
ATOM 720 C CA . LEU A 1 94 ? 4.193 -11.230 -2.766 1.00 98.44 94 LEU A CA 1
ATOM 721 C C . LEU A 1 94 ? 3.615 -12.634 -2.948 1.00 98.44 94 LEU A C 1
ATOM 723 O O . LEU A 1 94 ? 4.208 -13.608 -2.487 1.00 98.44 94 LEU A O 1
ATOM 727 N N . ARG A 1 95 ? 2.476 -12.744 -3.641 1.00 98.56 95 ARG A N 1
ATOM 728 C CA . ARG A 1 95 ? 1.802 -14.024 -3.846 1.00 98.56 95 ARG A CA 1
ATOM 729 C C . ARG A 1 95 ? 2.321 -14.794 -5.054 1.00 98.56 95 ARG A C 1
ATOM 731 O O . ARG A 1 95 ? 2.396 -16.020 -4.980 1.00 98.56 95 ARG A O 1
ATOM 738 N N . TYR A 1 96 ? 2.615 -14.108 -6.159 1.00 98.62 96 TYR A N 1
ATOM 739 C CA . TYR A 1 96 ? 2.889 -14.758 -7.446 1.00 98.62 96 TYR A CA 1
ATOM 740 C C . TYR A 1 96 ? 4.254 -14.424 -8.046 1.00 98.62 96 TYR A C 1
ATOM 742 O O . TYR A 1 96 ? 4.671 -15.103 -8.980 1.00 98.62 96 TYR A O 1
ATOM 750 N N . GLY A 1 97 ? 4.947 -13.394 -7.554 1.00 98.31 97 GLY A N 1
ATOM 751 C CA . GLY A 1 97 ? 6.208 -12.945 -8.144 1.00 98.31 97 GLY A CA 1
ATOM 752 C C . GLY A 1 97 ? 6.058 -12.470 -9.591 1.00 98.31 97 GLY A C 1
ATOM 753 O O . GLY A 1 97 ? 6.986 -12.628 -10.381 1.00 98.31 97 GLY A O 1
ATOM 754 N N . PHE A 1 98 ? 4.886 -11.943 -9.967 1.00 98.81 98 PHE A N 1
ATOM 755 C CA . PHE A 1 98 ? 4.656 -11.487 -11.336 1.00 98.81 98 PHE A CA 1
ATOM 756 C C . PHE A 1 98 ? 5.567 -10.323 -11.724 1.00 98.81 98 PHE A C 1
ATOM 758 O O . PHE A 1 98 ? 5.949 -9.492 -10.899 1.00 98.81 98 PHE A O 1
ATOM 765 N N . SER A 1 99 ? 5.886 -10.265 -13.016 1.00 98.38 99 SER A N 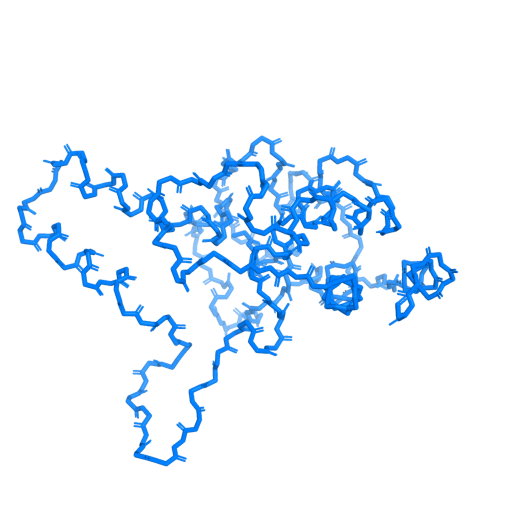1
ATOM 766 C CA . SER A 1 99 ? 6.657 -9.178 -13.600 1.00 98.38 99 SER A CA 1
ATOM 767 C C . SER A 1 99 ? 5.835 -7.876 -13.666 1.00 98.38 99 SER A C 1
ATOM 769 O O . SER A 1 99 ? 4.600 -7.930 -13.716 1.00 98.38 99 SER A O 1
ATOM 771 N N . PRO A 1 100 ? 6.472 -6.690 -13.686 1.00 98.56 100 PRO A N 1
ATOM 772 C CA . PRO A 1 100 ? 5.777 -5.409 -13.696 1.00 98.56 100 PRO A CA 1
ATOM 773 C C . PRO A 1 100 ? 4.842 -5.238 -14.887 1.00 98.56 100 PRO A C 1
ATOM 775 O O . PRO A 1 100 ? 3.735 -4.742 -14.713 1.00 98.56 100 PRO A O 1
ATOM 778 N N . SER A 1 101 ? 5.240 -5.691 -16.078 1.00 98.31 101 SER A N 1
ATOM 779 C CA . SER 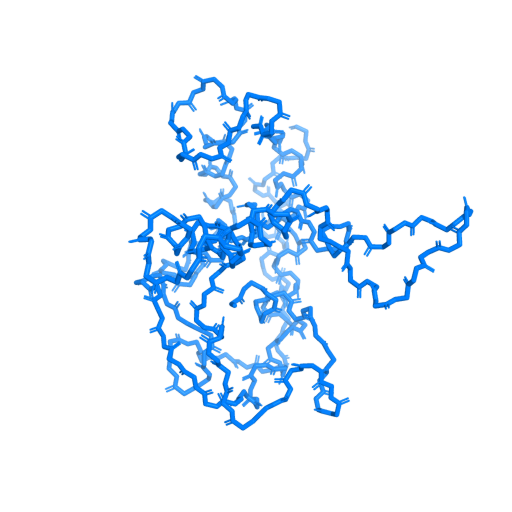A 1 101 ? 4.391 -5.644 -17.277 1.00 98.31 101 SER A CA 1
ATOM 780 C C . SER A 1 101 ? 3.072 -6.395 -17.067 1.00 98.31 101 SER A C 1
ATOM 782 O O . SER A 1 101 ? 1.992 -5.876 -17.362 1.00 98.31 101 SER A O 1
ATOM 784 N N . LYS A 1 102 ? 3.131 -7.583 -16.450 1.00 98.81 102 LYS A N 1
ATOM 785 C CA . LYS A 1 102 ? 1.935 -8.347 -16.083 1.00 98.81 102 LYS A CA 1
ATOM 786 C C . LYS A 1 102 ? 1.109 -7.639 -15.008 1.00 98.81 102 LYS A C 1
ATOM 788 O O . LYS A 1 102 ? -0.116 -7.630 -15.104 1.00 98.81 102 LYS A O 1
ATOM 793 N N . ILE A 1 103 ? 1.747 -7.053 -13.998 1.00 98.81 103 ILE A N 1
ATOM 794 C CA . ILE A 1 103 ? 1.042 -6.317 -12.937 1.00 98.81 103 ILE A CA 1
ATOM 795 C C . ILE A 1 103 ? 0.310 -5.107 -13.519 1.00 98.81 103 ILE A C 1
ATOM 797 O O . ILE A 1 103 ? -0.869 -4.930 -13.228 1.00 98.81 103 ILE A O 1
ATOM 801 N N . ALA A 1 104 ? 0.964 -4.325 -14.379 1.00 98.81 104 ALA A N 1
ATOM 802 C CA . ALA A 1 104 ? 0.361 -3.170 -15.036 1.00 98.81 104 ALA A CA 1
ATOM 803 C C . ALA A 1 104 ? -0.811 -3.566 -15.938 1.00 98.81 104 ALA A C 1
ATOM 805 O O . ALA A 1 104 ? -1.857 -2.930 -15.875 1.00 98.81 104 ALA A O 1
ATOM 806 N N . PHE A 1 105 ? -0.682 -4.655 -16.704 1.00 98.75 105 PHE A N 1
ATOM 807 C CA . PHE A 1 105 ? -1.785 -5.201 -17.499 1.00 98.75 105 PHE A CA 1
ATOM 808 C C . PHE A 1 105 ? -3.003 -5.549 -16.629 1.00 98.75 105 PHE A C 1
ATOM 810 O O . PHE A 1 105 ? -4.125 -5.144 -16.930 1.00 98.75 105 PHE A O 1
ATOM 817 N N . LEU A 1 106 ? -2.786 -6.275 -15.526 1.00 98.88 106 LEU A N 1
ATOM 818 C CA . LEU A 1 106 ? -3.863 -6.656 -14.610 1.00 98.88 106 LEU A CA 1
ATOM 819 C C . LEU A 1 106 ? -4.488 -5.436 -13.921 1.00 98.88 106 LEU A C 1
ATOM 821 O O . LEU A 1 106 ? -5.707 -5.363 -13.805 1.00 98.88 106 LEU A O 1
ATOM 825 N N . ALA A 1 107 ? -3.662 -4.490 -13.472 1.00 98.69 107 ALA A N 1
ATOM 826 C CA . ALA A 1 107 ? -4.123 -3.274 -12.818 1.00 98.69 107 ALA A CA 1
ATOM 827 C C . ALA A 1 107 ? -4.937 -2.407 -13.784 1.00 98.69 107 ALA A C 1
ATOM 829 O O . ALA A 1 107 ? -6.004 -1.932 -13.417 1.00 98.69 107 ALA A O 1
ATOM 830 N N . TRP A 1 108 ? -4.488 -2.249 -15.029 1.00 98.56 108 TRP A N 1
ATOM 831 C CA . TRP A 1 108 ? -5.200 -1.449 -16.020 1.00 98.56 108 TRP A CA 1
ATOM 832 C C . TRP A 1 108 ? -6.588 -2.022 -16.301 1.00 98.56 108 TRP A C 1
ATOM 834 O O . TRP A 1 108 ? -7.573 -1.304 -16.197 1.00 98.56 108 TRP A O 1
ATOM 844 N N . HIS A 1 109 ? -6.695 -3.337 -16.511 1.00 98.56 109 HIS A N 1
ATOM 845 C CA . HIS A 1 109 ? -7.996 -3.988 -16.684 1.00 98.56 109 HIS A CA 1
ATOM 846 C C . HIS A 1 109 ? -8.922 -3.898 -15.462 1.00 98.56 109 HIS A C 1
ATOM 848 O O . HIS A 1 109 ? -10.135 -4.001 -15.630 1.00 98.56 109 HIS A O 1
ATOM 854 N N . ALA A 1 110 ? -8.372 -3.740 -14.256 1.00 98.44 110 ALA A N 1
ATOM 855 C CA . ALA A 1 110 ? -9.152 -3.622 -13.027 1.00 98.44 110 ALA A CA 1
ATOM 856 C C . ALA A 1 110 ? -9.571 -2.178 -12.707 1.00 98.44 110 ALA A C 1
ATOM 858 O O . ALA A 1 110 ? -10.604 -1.987 -12.075 1.00 98.44 110 ALA A O 1
ATOM 859 N N . TRP A 1 111 ? -8.775 -1.182 -13.109 1.00 98.38 111 TRP A N 1
ATOM 860 C CA . TRP A 1 111 ? -8.895 0.191 -12.611 1.00 98.38 111 TRP A CA 1
ATOM 861 C C . TRP A 1 111 ? -9.125 1.256 -13.686 1.00 98.38 111 TRP A C 1
ATOM 863 O O . TRP A 1 111 ? -9.398 2.399 -13.334 1.00 98.38 111 TRP A O 1
ATOM 873 N N . SER A 1 112 ? -8.993 0.947 -14.979 1.00 97.56 112 SER A N 1
ATOM 874 C CA . SER A 1 112 ? -9.095 1.975 -16.028 1.00 97.56 112 SER A CA 1
ATOM 875 C C . SER A 1 112 ? -10.509 2.526 -16.219 1.00 97.56 112 SER A C 1
ATOM 877 O O . SER A 1 112 ? -10.669 3.619 -16.750 1.00 97.56 112 SER A O 1
ATOM 879 N N . ASP A 1 113 ? -11.524 1.743 -15.856 1.00 97.44 113 ASP A N 1
ATOM 880 C CA . ASP A 1 113 ? -12.938 2.057 -16.053 1.00 97.44 113 ASP A CA 1
ATOM 881 C C . ASP A 1 113 ? -13.699 1.733 -14.751 1.00 97.44 113 ASP A C 1
ATOM 883 O O . ASP A 1 113 ? -13.840 0.552 -14.419 1.00 97.44 113 ASP A O 1
ATOM 887 N N . PRO A 1 114 ? -14.151 2.747 -13.989 1.00 95.88 114 PRO A N 1
ATOM 888 C CA . PRO A 1 114 ? -14.751 2.555 -12.671 1.00 95.88 114 PRO A CA 1
ATOM 889 C C . PRO A 1 114 ? -16.161 1.950 -12.745 1.00 95.88 114 PRO A C 1
ATOM 891 O O . PRO A 1 114 ? -16.658 1.461 -11.726 1.00 95.88 114 PRO A O 1
ATOM 894 N N . ASP A 1 115 ? -16.781 1.940 -13.931 1.00 96.19 115 ASP A N 1
ATOM 895 C CA . ASP A 1 115 ? -18.104 1.360 -14.176 1.00 96.19 115 ASP A CA 1
ATOM 896 C C . ASP A 1 115 ? -18.028 -0.139 -14.524 1.00 96.19 115 ASP A C 1
ATOM 898 O O . ASP A 1 115 ? -19.053 -0.821 -14.618 1.00 96.19 115 ASP A O 1
ATOM 902 N N . ARG A 1 116 ? -16.817 -0.692 -14.696 1.00 95.31 116 ARG A N 1
ATOM 903 C CA . ARG A 1 116 ? -16.592 -2.124 -14.938 1.00 95.31 116 ARG A CA 1
ATOM 904 C C . ARG A 1 116 ? -16.208 -2.861 -13.658 1.00 95.31 116 ARG A C 1
ATOM 906 O O . ARG A 1 116 ? -15.375 -2.417 -12.879 1.00 95.31 116 ARG A O 1
ATOM 913 N N . GLY A 1 117 ? -16.746 -4.069 -13.496 1.00 95.25 117 GLY A N 1
ATOM 914 C CA . GLY A 1 117 ? -16.476 -4.909 -12.327 1.00 95.25 117 GLY A CA 1
ATOM 915 C C . GLY A 1 117 ? -17.377 -4.567 -11.140 1.00 95.25 117 GLY A C 1
ATOM 916 O O . GLY A 1 117 ? -18.508 -4.125 -11.319 1.00 95.25 117 GLY A O 1
ATOM 917 N N . GLY A 1 118 ? -16.905 -4.844 -9.923 1.00 95.12 118 GLY A N 1
ATOM 918 C CA . GLY A 1 118 ? -17.665 -4.619 -8.694 1.00 95.12 118 GLY A CA 1
ATOM 919 C C . GLY A 1 118 ? -16.837 -3.885 -7.649 1.00 95.12 118 GLY A C 1
ATOM 920 O O . GLY A 1 118 ? -15.663 -4.195 -7.452 1.00 95.12 118 GLY A O 1
ATOM 921 N N . TRP A 1 119 ? -17.471 -2.945 -6.951 1.00 96.62 119 TRP A N 1
ATOM 922 C CA . TRP A 1 119 ? -16.870 -2.230 -5.829 1.00 96.62 119 TRP A CA 1
ATOM 923 C C . TRP A 1 119 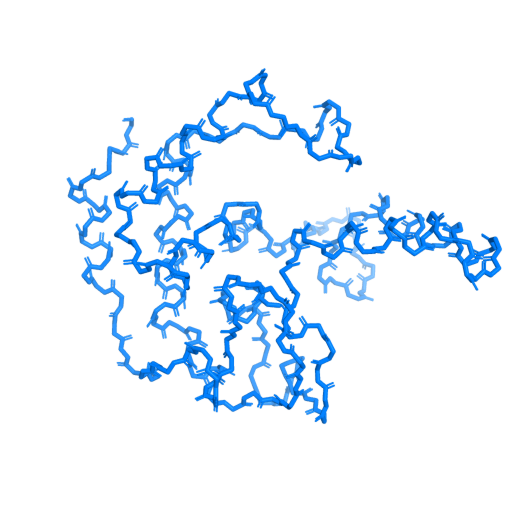? -17.249 -2.884 -4.498 1.00 96.62 119 TRP A C 1
ATOM 925 O O . TRP A 1 119 ? -18.400 -3.300 -4.328 1.00 96.62 119 TRP A O 1
ATOM 935 N N . PRO A 1 120 ? -16.325 -2.954 -3.525 1.00 95.75 120 PRO A N 1
ATOM 936 C CA . PRO A 1 120 ? -16.672 -3.371 -2.176 1.00 95.75 120 PRO A CA 1
ATOM 937 C C . PRO A 1 120 ? -17.697 -2.422 -1.528 1.00 95.75 120 PRO A C 1
ATOM 939 O O . PRO A 1 120 ? -17.782 -1.244 -1.895 1.00 95.75 120 PRO A O 1
ATOM 942 N N . PRO A 1 121 ? -18.435 -2.881 -0.504 1.00 94.44 121 PRO A N 1
ATOM 943 C CA . PRO A 1 121 ? -19.258 -2.000 0.318 1.00 94.44 121 PRO A CA 1
ATOM 944 C C . PRO A 1 121 ? -18.437 -0.857 0.933 1.00 94.44 121 PRO A C 1
ATOM 946 O O . PRO A 1 121 ? -17.267 -1.031 1.280 1.00 94.44 121 PRO A O 1
ATOM 949 N N . GLY A 1 122 ? -19.064 0.307 1.119 1.00 89.81 122 GLY A N 1
ATOM 950 C CA . GLY A 1 122 ? -18.414 1.478 1.722 1.00 89.81 122 GLY A CA 1
ATOM 951 C C . GLY A 1 122 ? -17.649 2.375 0.742 1.00 89.81 122 GLY A C 1
ATOM 952 O O . GLY A 1 122 ? -16.888 3.227 1.194 1.00 89.81 122 GLY A O 1
ATOM 953 N N . PHE A 1 123 ? -17.867 2.216 -0.569 1.00 89.81 123 PHE A N 1
ATOM 954 C CA . PHE A 1 123 ? -17.370 3.114 -1.620 1.00 89.81 123 PHE A CA 1
ATOM 955 C C . PHE A 1 123 ? -18.530 3.854 -2.317 1.00 89.81 123 PHE A C 1
ATOM 957 O O . PHE A 1 123 ? -19.134 3.308 -3.255 1.00 89.81 123 PHE A O 1
ATOM 964 N N . PRO A 1 124 ? -18.860 5.087 -1.875 1.00 88.69 124 PRO A N 1
ATOM 965 C CA . PRO A 1 124 ? -19.773 5.982 -2.592 1.00 88.69 124 PRO A CA 1
ATOM 966 C C . PRO A 1 124 ? -19.294 6.231 -4.026 1.00 88.69 124 PRO A C 1
ATOM 968 O O . PRO A 1 124 ? -18.091 6.194 -4.271 1.00 88.69 124 PRO A O 1
ATOM 971 N N . GLU A 1 125 ? -20.203 6.524 -4.960 1.00 87.06 125 GLU A N 1
ATOM 972 C CA . GLU A 1 125 ? -19.867 6.714 -6.385 1.00 87.06 125 GLU A CA 1
ATOM 973 C C . GLU A 1 125 ? -18.748 7.742 -6.605 1.00 87.06 125 GLU A C 1
ATOM 975 O O . GLU A 1 125 ? -17.805 7.471 -7.339 1.00 87.06 125 GLU A O 1
ATOM 980 N N . GLY A 1 126 ? -18.763 8.859 -5.870 1.00 85.12 126 GLY A N 1
ATOM 981 C CA . GLY A 1 126 ? -17.713 9.883 -5.944 1.00 85.12 126 GLY A CA 1
ATOM 982 C C . GLY A 1 126 ? -16.342 9.479 -5.379 1.00 85.12 126 GLY A C 1
ATOM 983 O O . GLY A 1 126 ? -15.390 10.238 -5.514 1.00 85.12 126 GLY A O 1
ATOM 984 N N . LYS A 1 127 ? -16.214 8.307 -4.740 1.00 86.50 127 LYS A N 1
ATOM 985 C CA . LYS A 1 127 ? -14.951 7.773 -4.190 1.00 86.50 127 LYS A CA 1
ATOM 986 C C . LYS A 1 127 ? -14.477 6.516 -4.937 1.00 86.50 127 LYS A C 1
ATOM 988 O O . LYS A 1 127 ? -13.774 5.687 -4.362 1.00 86.50 127 LYS A O 1
ATOM 993 N N . ARG A 1 128 ? -14.875 6.358 -6.202 1.00 93.25 128 ARG A N 1
ATOM 994 C CA . ARG A 1 128 ? -14.496 5.244 -7.086 1.00 93.25 128 ARG A CA 1
ATOM 995 C C . ARG A 1 128 ? -13.498 5.732 -8.141 1.00 93.25 128 ARG A C 1
ATOM 997 O O . ARG A 1 128 ? -13.921 6.179 -9.204 1.00 93.25 128 ARG A O 1
ATOM 1004 N N . PRO A 1 129 ? -12.185 5.733 -7.843 1.00 93.31 129 PRO A N 1
ATOM 1005 C CA . PRO A 1 129 ? -11.194 6.266 -8.766 1.00 93.31 129 PRO A CA 1
ATOM 1006 C C . PRO A 1 129 ? -11.042 5.382 -10.006 1.00 93.31 129 PRO A C 1
ATOM 1008 O O . PRO A 1 129 ? -11.168 4.159 -9.933 1.00 93.31 129 PRO A O 1
ATOM 1011 N N . ALA A 1 130 ? -10.684 6.024 -11.113 1.00 97.25 130 ALA A N 1
ATOM 1012 C CA . ALA A 1 130 ? -10.162 5.381 -12.306 1.00 97.25 130 ALA A CA 1
ATOM 1013 C C . ALA A 1 130 ? -8.692 5.775 -12.468 1.00 97.25 130 ALA A C 1
ATOM 1015 O O . ALA A 1 130 ? -8.349 6.935 -12.240 1.00 97.25 130 ALA A O 1
ATOM 1016 N N . TYR A 1 131 ? -7.836 4.837 -12.867 1.00 98.12 131 TYR A N 1
ATOM 1017 C CA . TYR A 1 131 ? -6.413 5.106 -13.079 1.00 98.12 131 TYR A CA 1
ATOM 1018 C C . TYR A 1 131 ? -6.023 4.839 -14.529 1.00 98.12 131 TYR A C 1
ATOM 1020 O O . TYR A 1 131 ? -6.237 3.749 -15.065 1.00 98.12 131 TYR A O 1
ATOM 1028 N N . SER A 1 132 ? -5.399 5.829 -15.161 1.00 98.31 132 SER A N 1
ATOM 102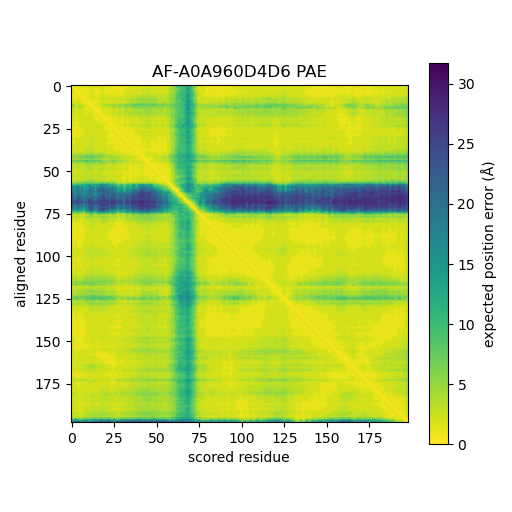9 C CA . SER A 1 132 ? -4.808 5.681 -16.489 1.00 98.31 132 SER A CA 1
ATOM 1030 C C . SER A 1 132 ? -3.613 4.721 -16.467 1.00 98.31 132 SER A C 1
ATOM 1032 O O . SER A 1 132 ? -2.966 4.508 -15.437 1.00 98.31 132 SER A O 1
ATOM 1034 N N . LEU A 1 133 ? -3.254 4.171 -17.634 1.00 98.44 133 LEU A N 1
ATOM 1035 C CA . LEU A 1 133 ? -2.051 3.339 -17.758 1.00 98.44 133 LEU A CA 1
ATOM 1036 C C . LEU A 1 133 ? -0.787 4.108 -17.340 1.00 98.44 133 LEU A C 1
ATOM 1038 O O . LEU A 1 133 ? 0.095 3.540 -16.698 1.00 98.44 133 LEU A O 1
ATOM 1042 N N . LYS A 1 134 ? -0.733 5.409 -17.642 1.00 98.31 134 LYS A N 1
ATOM 1043 C CA . LYS A 1 134 ? 0.358 6.305 -17.253 1.00 98.31 134 LYS A CA 1
ATOM 1044 C C . LYS A 1 134 ? 0.509 6.409 -15.733 1.00 98.31 134 LYS A C 1
ATOM 1046 O O . LYS A 1 134 ? 1.626 6.300 -15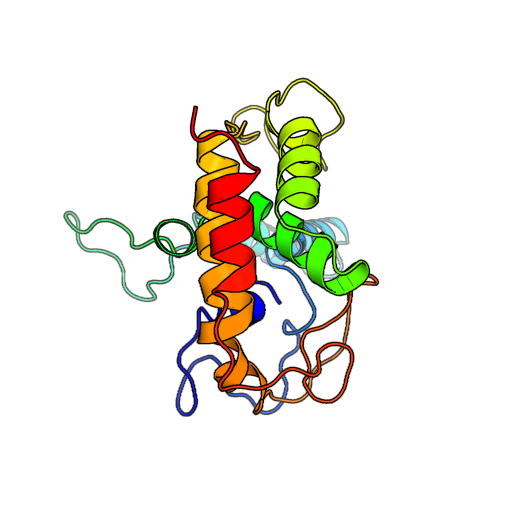.228 1.00 98.31 134 LYS A O 1
ATOM 1051 N N . GLU A 1 135 ? -0.591 6.579 -15.002 1.00 98.31 135 GLU A N 1
ATOM 1052 C CA . GLU A 1 135 ? -0.576 6.613 -13.532 1.00 98.31 135 GLU A CA 1
ATOM 1053 C C . GLU A 1 135 ? -0.169 5.262 -12.945 1.00 98.31 135 GLU A C 1
ATOM 1055 O O . GLU A 1 135 ? 0.691 5.206 -12.067 1.00 98.31 135 GLU A O 1
ATOM 1060 N N . ILE A 1 136 ? -0.721 4.165 -13.471 1.00 98.69 136 ILE A N 1
ATOM 1061 C CA . ILE A 1 136 ? -0.366 2.803 -13.050 1.00 98.69 136 ILE A CA 1
ATOM 1062 C C . ILE A 1 136 ? 1.130 2.555 -13.256 1.00 98.69 136 ILE A C 1
ATOM 1064 O O . ILE A 1 136 ? 1.812 2.093 -12.341 1.00 98.69 136 ILE A O 1
ATOM 1068 N N . ARG A 1 137 ? 1.662 2.906 -14.432 1.00 98.62 137 ARG A N 1
ATOM 1069 C CA . ARG A 1 137 ? 3.088 2.794 -14.754 1.00 98.62 137 ARG A CA 1
ATOM 1070 C C . ARG A 1 137 ? 3.938 3.594 -13.775 1.00 98.62 137 ARG A C 1
ATOM 1072 O O . ARG A 1 137 ? 4.896 3.052 -13.229 1.00 98.62 137 ARG A O 1
ATOM 1079 N N . HIS A 1 138 ? 3.586 4.857 -13.539 1.00 98.50 138 HIS A N 1
ATOM 1080 C CA . HIS A 1 138 ? 4.314 5.729 -12.622 1.00 98.50 138 HIS A CA 1
ATOM 1081 C C . HIS A 1 138 ? 4.366 5.143 -11.205 1.00 98.50 138 HIS A C 1
ATOM 1083 O O . HIS A 1 138 ? 5.443 4.973 -10.629 1.00 98.50 138 HIS A O 1
ATOM 1089 N N . TRP A 1 139 ? 3.214 4.753 -10.661 1.00 98.69 139 TRP A N 1
ATOM 1090 C CA . TRP A 1 139 ? 3.144 4.224 -9.303 1.00 98.69 139 TRP A CA 1
ATOM 1091 C C . TRP A 1 139 ? 3.776 2.844 -9.157 1.00 98.69 139 TRP A C 1
ATOM 1093 O O . TRP A 1 139 ? 4.296 2.532 -8.084 1.00 98.69 139 TRP A O 1
ATOM 1103 N N . LEU A 1 140 ? 3.839 2.059 -10.233 1.00 98.62 140 LEU A N 1
ATOM 1104 C CA . LEU A 1 140 ? 4.574 0.800 -10.265 1.00 98.62 140 LEU A CA 1
ATOM 1105 C C . LEU A 1 140 ? 6.099 1.005 -10.276 1.00 98.62 140 LEU A C 1
ATOM 1107 O O . LEU A 1 140 ? 6.818 0.214 -9.666 1.00 98.62 140 LEU A O 1
ATOM 1111 N N . GLN A 1 141 ? 6.612 2.080 -10.891 1.00 98.69 141 GLN A N 1
ATOM 1112 C CA . GLN A 1 141 ? 8.032 2.457 -10.770 1.00 98.69 141 GLN A CA 1
ATOM 1113 C C . GLN A 1 141 ? 8.373 2.832 -9.325 1.00 98.69 141 GLN A C 1
ATOM 1115 O O . GLN A 1 141 ? 9.369 2.349 -8.776 1.00 98.69 141 GLN A O 1
ATOM 1120 N N . VAL A 1 142 ? 7.516 3.639 -8.687 1.00 98.62 142 VAL A N 1
ATOM 1121 C CA . VAL A 1 142 ? 7.648 3.993 -7.265 1.00 98.62 142 VAL A CA 1
ATOM 1122 C C . VAL A 1 142 ? 7.602 2.735 -6.399 1.00 98.62 142 VAL A C 1
ATOM 1124 O O . VAL A 1 142 ? 8.485 2.543 -5.560 1.00 98.62 142 VAL A O 1
ATOM 1127 N N . PHE A 1 143 ? 6.638 1.840 -6.640 1.00 98.81 143 PHE A N 1
ATOM 1128 C CA . PHE A 1 143 ? 6.544 0.553 -5.957 1.00 98.81 143 PHE A CA 1
ATOM 1129 C C . PHE A 1 143 ? 7.843 -0.242 -6.093 1.00 98.81 143 PHE A C 1
ATOM 1131 O O . PHE A 1 143 ? 8.420 -0.636 -5.085 1.00 98.81 143 PHE A O 1
ATOM 1138 N N . ALA A 1 144 ? 8.341 -0.447 -7.316 1.00 98.50 144 ALA A N 1
ATOM 1139 C CA . ALA A 1 144 ? 9.511 -1.279 -7.572 1.00 98.50 144 ALA A CA 1
ATOM 1140 C C . ALA A 1 144 ? 10.764 -0.739 -6.866 1.00 98.50 144 ALA A C 1
ATOM 1142 O O . ALA A 1 144 ? 11.447 -1.481 -6.153 1.00 98.50 144 ALA A O 1
ATOM 1143 N N . GLN A 1 145 ? 11.030 0.564 -7.005 1.00 98.62 145 GLN A N 1
ATOM 1144 C CA . GLN A 1 145 ? 12.160 1.222 -6.350 1.00 98.62 145 GLN A CA 1
ATOM 1145 C C . GLN A 1 145 ? 12.068 1.103 -4.825 1.00 98.62 145 GLN A C 1
ATOM 1147 O O . GLN A 1 145 ? 13.064 0.829 -4.144 1.00 98.62 145 GLN A O 1
ATOM 1152 N N . ARG A 1 146 ? 10.868 1.298 -4.269 1.00 98.56 146 ARG A N 1
ATOM 1153 C CA . ARG A 1 146 ? 10.677 1.286 -2.821 1.00 98.56 146 ARG A CA 1
ATOM 1154 C C . ARG A 1 146 ? 10.699 -0.124 -2.256 1.00 98.56 146 ARG A C 1
ATOM 1156 O O . ARG A 1 146 ? 11.451 -0.381 -1.319 1.00 98.56 146 ARG A O 1
ATOM 1163 N N . PHE A 1 147 ? 9.910 -1.031 -2.813 1.00 98.75 147 PHE A N 1
ATOM 1164 C CA . PHE A 1 147 ? 9.694 -2.376 -2.294 1.00 98.75 147 PHE A CA 1
ATOM 1165 C C . PHE A 1 147 ? 10.961 -3.231 -2.351 1.00 98.75 147 PHE A C 1
ATOM 1167 O O . PHE A 1 147 ? 11.338 -3.828 -1.342 1.00 98.75 147 PHE A O 1
ATOM 1174 N N . TYR A 1 148 ? 11.649 -3.250 -3.494 1.00 98.50 148 TYR A N 1
ATOM 1175 C CA . TYR A 1 148 ? 12.759 -4.177 -3.717 1.00 98.50 148 TYR A CA 1
ATOM 1176 C C . TYR A 1 148 ? 14.133 -3.650 -3.327 1.00 98.50 148 TYR A C 1
ATOM 1178 O O . TYR A 1 148 ? 15.044 -4.452 -3.144 1.00 98.50 148 TYR A O 1
ATOM 1186 N N . SER A 1 149 ? 14.281 -2.330 -3.196 1.00 98.06 149 SER A N 1
ATOM 1187 C CA . SER A 1 149 ? 15.560 -1.709 -2.851 1.00 98.06 149 SER A CA 1
ATOM 1188 C C . SER A 1 149 ? 15.483 -0.930 -1.541 1.00 98.06 149 SER A C 1
ATOM 1190 O O . SER A 1 149 ? 16.065 -1.333 -0.540 1.00 98.06 149 SER A O 1
ATOM 1192 N N . PHE A 1 150 ? 14.705 0.152 -1.497 1.00 98.19 150 PHE A N 1
ATOM 1193 C CA . PHE A 1 150 ? 14.762 1.100 -0.379 1.00 98.19 150 PHE A CA 1
ATOM 1194 C C . PHE A 1 150 ? 14.242 0.554 0.958 1.00 98.19 150 PHE A C 1
ATOM 1196 O O . PHE A 1 150 ? 14.768 0.884 2.012 1.00 98.19 150 PHE A O 1
ATOM 1203 N N . SER A 1 151 ? 13.163 -0.223 0.958 1.00 97.56 151 SER A N 1
ATOM 1204 C CA . SER A 1 151 ? 12.403 -0.512 2.186 1.00 97.56 151 SER A CA 1
ATOM 1205 C C . SER A 1 151 ? 12.838 -1.783 2.916 1.00 97.56 151 SER A C 1
ATOM 1207 O O . SER A 1 151 ? 12.454 -1.980 4.071 1.00 97.56 151 SER A O 1
ATOM 1209 N N . GLN A 1 152 ? 13.640 -2.646 2.284 1.00 98.38 152 GLN A N 1
ATOM 1210 C CA . GLN A 1 152 ? 13.935 -3.970 2.832 1.00 98.38 152 GLN A CA 1
ATOM 1211 C C . GLN A 1 152 ? 14.711 -3.907 4.152 1.00 98.38 152 GLN A C 1
ATOM 1213 O O . GLN A 1 152 ? 14.374 -4.648 5.073 1.00 98.38 152 GLN A O 1
ATOM 1218 N N . PHE A 1 153 ? 15.667 -2.984 4.301 1.00 97.75 153 PHE A N 1
ATOM 1219 C CA . PHE A 1 153 ? 16.421 -2.847 5.553 1.00 97.75 153 PHE A CA 1
ATOM 1220 C C . PHE A 1 153 ? 15.507 -2.551 6.755 1.00 97.75 153 PHE A C 1
ATOM 1222 O O . PHE A 1 153 ? 15.711 -3.103 7.835 1.00 97.75 153 PHE A O 1
ATOM 1229 N N . LYS A 1 154 ? 14.440 -1.761 6.555 1.00 97.94 154 LYS A N 1
ATOM 1230 C CA . LYS A 1 154 ? 13.454 -1.459 7.605 1.00 97.94 154 LYS A CA 1
ATOM 1231 C C . LYS A 1 154 ? 12.670 -2.697 8.031 1.00 97.94 154 LYS A C 1
ATOM 1233 O O . LYS A 1 154 ? 12.226 -2.793 9.172 1.00 97.94 154 LYS A O 1
ATOM 1238 N N . ARG A 1 155 ? 12.490 -3.652 7.113 1.00 97.81 155 ARG A N 1
ATOM 1239 C CA . ARG A 1 155 ? 11.779 -4.906 7.375 1.00 97.81 155 ARG A CA 1
ATOM 1240 C C . ARG A 1 155 ? 12.650 -5.969 8.039 1.00 97.81 155 ARG A C 1
ATOM 1242 O O . ARG A 1 155 ? 12.130 -6.823 8.751 1.00 97.81 155 ARG A O 1
ATOM 1249 N N . SER A 1 156 ? 13.963 -5.909 7.842 1.00 97.44 156 SER A N 1
ATOM 1250 C CA . SER A 1 156 ? 14.909 -6.888 8.389 1.00 97.44 156 SER A CA 1
ATOM 1251 C C . SER A 1 156 ? 14.906 -6.945 9.924 1.00 97.44 156 SER A C 1
ATOM 1253 O O . SER A 1 156 ? 15.156 -8.008 10.488 1.00 97.44 156 SER A O 1
ATOM 1255 N N . ALA A 1 157 ? 14.536 -5.852 10.600 1.00 97.00 157 ALA A N 1
ATOM 1256 C CA . ALA A 1 157 ? 14.411 -5.770 12.058 1.00 97.00 157 ALA A CA 1
ATOM 1257 C C . ALA A 1 157 ? 12.960 -5.513 12.519 1.00 97.00 157 ALA A C 1
ATOM 1259 O O . ALA A 1 157 ? 12.699 -4.630 13.334 1.00 97.00 157 ALA A O 1
ATOM 1260 N N . LEU A 1 158 ? 11.984 -6.256 11.978 1.00 97.44 158 LEU A N 1
ATOM 1261 C CA . LEU A 1 158 ? 10.578 -6.084 12.368 1.00 97.44 158 LEU A CA 1
ATOM 1262 C C . LEU A 1 158 ? 10.235 -6.691 13.738 1.00 97.44 158 LEU A C 1
ATOM 1264 O O . LEU A 1 158 ? 10.605 -7.852 13.985 1.00 97.44 158 LEU A O 1
ATOM 1268 N N . PRO A 1 159 ? 9.420 -5.981 14.551 1.00 97.81 159 PRO A N 1
ATOM 1269 C CA . PRO A 1 159 ? 8.745 -6.532 15.723 1.00 97.81 159 PRO A CA 1
ATOM 1270 C C . PRO A 1 159 ? 7.951 -7.809 15.430 1.00 97.81 159 PRO A C 1
ATOM 1272 O O . PRO A 1 159 ? 7.754 -8.224 14.282 1.00 97.81 159 PRO A O 1
ATOM 1275 N N . ASN A 1 160 ? 7.500 -8.468 16.493 1.00 98.56 160 ASN A N 1
ATOM 1276 C CA . ASN A 1 160 ? 6.616 -9.626 16.374 1.00 98.56 160 ASN A CA 1
ATOM 1277 C C . ASN A 1 160 ? 5.204 -9.162 15.988 1.00 98.56 160 ASN A C 1
ATOM 1279 O O . ASN A 1 160 ? 4.826 -8.033 16.276 1.00 98.56 160 ASN A O 1
ATOM 1283 N N . GLY A 1 161 ? 4.439 -10.013 15.311 1.00 97.94 161 GLY A N 1
ATOM 1284 C CA . GLY A 1 161 ? 3.089 -9.689 14.852 1.00 97.94 161 GLY A CA 1
ATOM 1285 C C . GLY A 1 161 ? 2.519 -10.807 13.977 1.00 97.94 161 GLY A C 1
ATOM 1286 O O . GLY A 1 161 ? 3.300 -11.576 13.401 1.00 97.94 161 GLY A O 1
ATOM 1287 N N . PRO A 1 162 ? 1.187 -10.935 13.876 1.00 98.31 162 PRO A N 1
ATOM 1288 C CA . PRO A 1 162 ? 0.559 -12.015 13.130 1.00 98.31 162 PRO A CA 1
ATOM 1289 C C . PRO A 1 162 ? 0.505 -11.723 11.623 1.00 98.31 162 PRO A C 1
ATOM 1291 O O . PRO A 1 162 ? 0.330 -10.586 11.177 1.00 98.31 162 PRO A O 1
ATOM 1294 N N . LYS A 1 163 ? 0.599 -12.786 10.820 1.00 98.38 163 LYS A N 1
ATOM 1295 C CA . LYS A 1 163 ? 0.188 -12.771 9.410 1.00 98.38 163 LYS A CA 1
ATOM 1296 C C . LYS A 1 163 ? -1.340 -12.794 9.337 1.00 98.38 163 LYS A C 1
ATOM 1298 O O . LYS A 1 163 ? -1.962 -13.544 10.081 1.00 98.38 163 LYS A O 1
ATOM 1303 N N . VAL A 1 164 ? -1.921 -12.025 8.413 1.00 98.38 164 VAL A N 1
ATOM 1304 C CA . VAL A 1 164 ? -3.384 -11.938 8.237 1.00 98.38 164 VAL A CA 1
ATOM 1305 C C . VAL A 1 164 ? -3.816 -12.388 6.839 1.00 98.38 164 VAL A C 1
ATOM 1307 O O . VAL A 1 164 ? -4.616 -13.308 6.708 1.00 98.38 164 VAL A O 1
ATOM 1310 N N . SER A 1 165 ? -3.272 -11.784 5.779 1.00 97.44 165 SER A N 1
ATOM 1311 C CA . SER A 1 165 ? -3.682 -12.096 4.402 1.00 97.44 165 SER A CA 1
ATOM 1312 C C . SER A 1 165 ? -3.084 -13.408 3.873 1.00 97.44 165 SER A C 1
ATOM 1314 O O . SER A 1 165 ? -1.909 -13.720 4.092 1.00 97.44 165 SER A O 1
ATOM 1316 N N . HIS A 1 166 ? -3.864 -14.140 3.071 1.00 97.81 166 HIS A N 1
ATOM 1317 C CA . HIS A 1 166 ? -3.381 -15.285 2.287 1.00 97.81 166 HIS A CA 1
ATOM 1318 C C . HIS A 1 166 ? -2.372 -14.881 1.196 1.00 97.81 166 HIS A C 1
ATOM 1320 O O . HIS A 1 166 ? -1.602 -15.721 0.721 1.00 97.81 166 HIS A O 1
ATOM 1326 N N . GLY A 1 167 ? -2.361 -13.599 0.809 1.00 97.44 167 GLY A N 1
ATOM 1327 C CA . GLY A 1 167 ? -1.365 -13.026 -0.096 1.00 97.44 167 GLY A CA 1
ATOM 1328 C C . GLY A 1 167 ? 0.054 -13.064 0.475 1.00 97.44 167 GLY A C 1
ATOM 1329 O O . GLY A 1 167 ? 1.007 -13.100 -0.292 1.00 97.4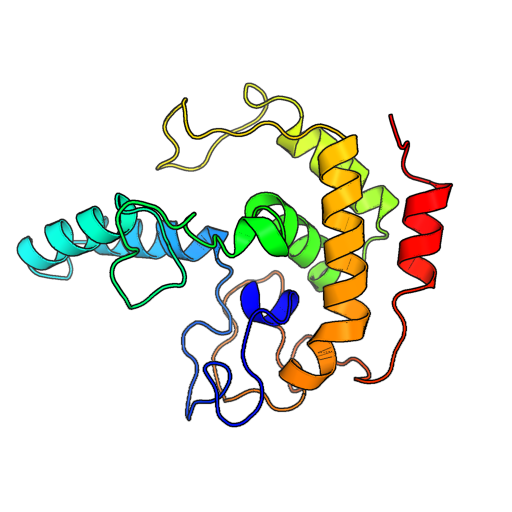4 167 GLY A O 1
ATOM 1330 N N . GLY A 1 168 ? 0.193 -13.128 1.803 1.00 97.69 168 GLY A N 1
ATOM 1331 C CA . GLY A 1 168 ? 1.477 -13.144 2.498 1.00 97.69 168 GLY A CA 1
ATOM 1332 C C . GLY A 1 168 ? 1.610 -12.025 3.530 1.00 97.69 168 GLY A C 1
ATOM 1333 O O . GLY A 1 168 ? 0.743 -11.166 3.681 1.00 97.69 168 GLY A O 1
ATOM 1334 N N . SER A 1 169 ? 2.727 -12.053 4.247 1.00 97.94 169 SER A N 1
ATOM 1335 C CA . SER A 1 169 ? 3.216 -11.008 5.146 1.00 97.94 169 SER A CA 1
ATOM 1336 C C . SER A 1 169 ? 4.632 -10.585 4.747 1.00 97.94 169 SER A C 1
ATOM 1338 O O . SER A 1 169 ? 5.255 -11.193 3.884 1.00 97.94 169 SER A O 1
ATOM 1340 N N . LEU A 1 170 ? 5.170 -9.550 5.389 1.00 98.50 170 LEU A N 1
ATOM 1341 C CA . LEU A 1 170 ? 6.513 -9.041 5.089 1.00 98.50 170 LEU A CA 1
ATOM 1342 C C . LEU A 1 170 ? 7.529 -9.286 6.212 1.00 98.50 170 LEU A C 1
ATOM 1344 O O . LEU A 1 170 ? 8.533 -8.583 6.318 1.00 98.50 170 LEU A O 1
ATOM 1348 N N . SER A 1 171 ? 7.271 -10.279 7.067 1.00 98.19 171 SER A N 1
ATOM 1349 C CA . SER A 1 171 ? 8.234 -10.672 8.093 1.00 98.19 171 SER A CA 1
ATOM 1350 C C . SER A 1 171 ? 9.465 -11.332 7.453 1.00 98.19 171 SER A C 1
ATOM 1352 O O . SER A 1 171 ? 9.289 -12.290 6.695 1.00 98.19 171 SER A O 1
ATOM 1354 N N . PRO A 1 172 ? 10.702 -10.937 7.823 1.00 97.69 172 PRO A N 1
ATOM 1355 C CA . PRO A 1 172 ? 11.927 -11.609 7.369 1.00 97.69 172 PRO A CA 1
ATOM 1356 C C . PRO A 1 172 ? 12.062 -13.035 7.929 1.00 97.69 172 PRO A C 1
ATOM 1358 O O . PRO A 1 172 ? 12.877 -13.832 7.463 1.00 97.69 172 PRO A O 1
ATOM 1361 N N . ARG A 1 173 ? 11.248 -13.365 8.939 1.00 98.31 173 ARG A N 1
ATOM 1362 C CA . ARG A 1 173 ? 11.141 -14.694 9.552 1.00 98.31 173 ARG A CA 1
ATOM 1363 C C . ARG A 1 173 ? 10.048 -15.554 8.904 1.00 98.31 173 ARG A C 1
ATOM 1365 O O . ARG A 1 173 ? 9.911 -16.712 9.275 1.00 98.31 173 ARG A O 1
ATOM 1372 N N . GLY A 1 174 ? 9.267 -14.986 7.982 1.00 97.12 174 GLY A N 1
ATOM 1373 C CA . GLY A 1 174 ? 8.105 -15.614 7.356 1.00 97.12 174 GLY A CA 1
ATOM 1374 C C . GLY A 1 174 ? 8.175 -15.559 5.833 1.00 97.12 174 GLY A C 1
ATOM 1375 O O . GLY A 1 174 ? 9.123 -16.066 5.238 1.00 97.12 174 GLY A O 1
ATOM 1376 N N . ASP A 1 175 ? 7.159 -14.957 5.210 1.00 98.25 175 ASP A N 1
ATOM 1377 C CA . ASP A 1 175 ? 6.925 -15.082 3.765 1.00 98.25 175 ASP A CA 1
ATOM 1378 C C . ASP A 1 175 ? 7.910 -14.287 2.882 1.00 98.25 175 ASP A C 1
ATOM 1380 O O . ASP A 1 175 ? 8.042 -14.605 1.703 1.00 98.25 175 ASP A O 1
ATOM 1384 N N . TRP A 1 176 ? 8.609 -13.269 3.407 1.00 98.50 176 TRP A N 1
ATOM 1385 C CA . TRP A 1 176 ? 9.475 -12.401 2.596 1.00 98.50 176 TRP A CA 1
ATOM 1386 C C . TRP A 1 176 ? 10.926 -12.383 3.080 1.00 98.50 176 TRP A C 1
ATOM 1388 O O . TRP A 1 176 ? 11.285 -11.677 4.022 1.00 98.50 176 TRP A O 1
ATOM 1398 N N . ARG A 1 177 ? 11.785 -13.139 2.393 1.00 98.56 177 ARG A N 1
ATOM 1399 C CA . ARG A 1 177 ? 13.227 -13.227 2.663 1.00 98.56 177 ARG A CA 1
ATOM 1400 C C . ARG A 1 177 ? 13.988 -12.583 1.508 1.00 98.56 177 ARG A C 1
ATOM 1402 O O . ARG A 1 177 ? 14.150 -13.203 0.463 1.00 98.56 177 ARG A O 1
ATOM 1409 N N . ALA A 1 178 ? 14.444 -11.348 1.698 1.00 98.25 178 ALA A N 1
ATOM 1410 C CA . ALA A 1 178 ? 15.144 -10.582 0.670 1.00 98.25 178 ALA A CA 1
ATOM 1411 C C . ALA A 1 178 ? 16.371 -9.836 1.236 1.00 98.25 178 ALA A C 1
ATOM 1413 O O . ALA A 1 178 ? 16.356 -9.446 2.410 1.00 98.25 178 ALA A O 1
ATOM 1414 N N . PRO A 1 179 ? 17.420 -9.627 0.419 1.00 98.31 179 PRO A N 1
ATOM 1415 C CA . PRO A 1 179 ? 18.608 -8.848 0.785 1.00 98.31 179 PRO A CA 1
ATOM 1416 C C . PRO A 1 179 ? 18.283 -7.364 1.008 1.00 98.31 179 PRO A C 1
ATOM 1418 O O . PRO A 1 179 ? 17.455 -6.793 0.302 1.00 98.31 179 PRO A O 1
ATOM 1421 N N . SER A 1 180 ? 18.946 -6.724 1.977 1.00 98.19 180 SER A N 1
ATOM 1422 C CA . SER A 1 180 ? 18.703 -5.304 2.316 1.00 98.19 180 SER A CA 1
ATOM 1423 C C . SER A 1 180 ? 19.469 -4.313 1.428 1.00 98.19 180 SER A C 1
ATOM 1425 O O . SER A 1 180 ? 19.258 -3.111 1.536 1.00 98.19 180 SER A O 1
ATOM 1427 N N . ASP A 1 181 ? 20.352 -4.819 0.574 1.00 97.44 181 ASP A N 1
ATOM 1428 C CA . ASP A 1 181 ? 21.366 -4.110 -0.211 1.00 97.44 181 ASP A CA 1
ATOM 1429 C C . ASP A 1 181 ? 21.215 -4.340 -1.730 1.00 97.44 181 ASP A C 1
ATOM 1431 O O . ASP A 1 181 ? 22.125 -4.078 -2.515 1.00 97.44 181 ASP A O 1
ATOM 1435 N N . MET A 1 182 ? 20.045 -4.811 -2.170 1.00 98.06 182 MET A N 1
ATOM 1436 C CA . MET A 1 182 ? 19.747 -5.078 -3.579 1.00 98.06 182 MET A CA 1
ATOM 1437 C C . MET A 1 182 ? 19.194 -3.846 -4.314 1.00 98.06 182 MET A C 1
ATOM 1439 O O . MET A 1 182 ? 18.465 -3.025 -3.758 1.00 98.06 182 MET A O 1
ATOM 1443 N N . SER A 1 183 ? 19.516 -3.730 -5.606 1.00 98.19 183 SER A N 1
ATOM 1444 C CA . SER A 1 183 ? 18.954 -2.718 -6.513 1.00 98.19 183 SER A CA 1
ATOM 1445 C C . SER A 1 183 ? 17.683 -3.217 -7.211 1.00 98.19 183 SER A C 1
ATOM 1447 O O . SER A 1 183 ? 17.613 -4.370 -7.630 1.00 98.19 183 SER A O 1
ATOM 1449 N N . ALA A 1 184 ? 16.716 -2.322 -7.437 1.00 98.31 184 ALA A N 1
ATOM 1450 C CA . ALA A 1 184 ? 15.500 -2.592 -8.215 1.00 98.31 184 ALA A CA 1
ATOM 1451 C C . ALA A 1 184 ? 15.691 -2.457 -9.745 1.00 98.31 184 ALA A C 1
ATOM 1453 O O . ALA A 1 184 ? 14.716 -2.506 -10.496 1.00 98.31 184 ALA A O 1
ATOM 1454 N N . ARG A 1 185 ? 16.935 -2.280 -10.222 1.00 98.62 185 ARG A N 1
ATOM 1455 C CA . ARG A 1 185 ? 17.270 -1.934 -11.617 1.00 98.62 185 ARG A CA 1
ATOM 1456 C C . ARG A 1 185 ? 16.548 -2.778 -12.668 1.00 98.62 185 ARG A C 1
ATOM 1458 O O . ARG A 1 185 ? 16.073 -2.225 -13.652 1.00 98.62 185 ARG A O 1
ATOM 1465 N N . ILE A 1 186 ? 16.492 -4.097 -12.488 1.00 98.50 186 ILE A N 1
ATOM 1466 C CA . ILE A 1 186 ? 15.910 -4.994 -13.499 1.00 98.50 186 ILE A CA 1
ATOM 1467 C C . ILE A 1 186 ? 14.402 -4.779 -13.665 1.00 98.50 186 ILE A C 1
ATOM 1469 O O . ILE A 1 186 ? 13.910 -4.846 -14.786 1.00 98.50 186 ILE A O 1
ATOM 1473 N N . TRP A 1 187 ? 13.687 -4.440 -12.588 1.00 98.44 187 TRP A N 1
ATOM 1474 C CA . TRP A 1 187 ? 12.264 -4.118 -12.675 1.00 98.44 187 TRP A CA 1
ATOM 1475 C C . TRP A 1 187 ? 12.015 -2.769 -13.319 1.00 98.44 187 TRP A C 1
ATOM 1477 O O . TRP A 1 187 ? 11.121 -2.658 -14.150 1.00 98.44 187 TRP A O 1
ATOM 1487 N N . LEU A 1 188 ? 12.814 -1.758 -12.975 1.00 98.69 188 LEU A N 1
ATOM 1488 C CA . LEU A 1 188 ? 12.698 -0.439 -13.596 1.00 98.69 188 LEU A CA 1
ATOM 1489 C C . LEU A 1 188 ? 12.964 -0.511 -15.106 1.00 98.69 188 LEU A C 1
ATOM 1491 O O . LEU A 1 188 ? 12.185 0.029 -15.884 1.00 98.69 188 LEU A O 1
ATOM 1495 N N . ALA A 1 189 ? 13.991 -1.259 -15.519 1.00 98.56 189 ALA A N 1
ATOM 1496 C CA . ALA A 1 189 ? 14.304 -1.469 -16.930 1.00 98.56 189 ALA A CA 1
ATOM 1497 C C . ALA A 1 189 ? 13.190 -2.218 -17.686 1.00 98.56 189 ALA A C 1
ATOM 1499 O O . ALA A 1 189 ? 12.924 -1.909 -18.844 1.00 98.56 189 ALA A O 1
ATOM 1500 N N . GLU A 1 190 ? 12.525 -3.193 -17.053 1.00 98.50 190 GLU A N 1
ATOM 1501 C CA . GLU A 1 190 ? 11.361 -3.858 -17.653 1.00 98.50 190 GLU A CA 1
ATOM 1502 C C . GLU A 1 190 ? 10.177 -2.896 -17.800 1.00 98.50 190 GLU A C 1
ATOM 1504 O O . GLU A 1 190 ? 9.570 -2.844 -18.864 1.00 98.50 190 GLU A O 1
ATOM 1509 N N . ILE A 1 191 ? 9.875 -2.095 -16.771 1.00 98.50 191 ILE A N 1
ATOM 1510 C CA . ILE A 1 191 ? 8.798 -1.094 -16.832 1.00 98.50 191 ILE A CA 1
ATOM 1511 C C . ILE A 1 191 ? 9.040 -0.099 -17.972 1.00 98.50 191 ILE A C 1
ATOM 1513 O O . ILE A 1 191 ? 8.113 0.259 -18.695 1.00 98.50 191 ILE A O 1
ATOM 1517 N N . GLU A 1 192 ? 10.281 0.351 -18.142 1.00 97.94 192 GLU A N 1
ATOM 1518 C CA . GLU A 1 192 ? 10.646 1.274 -19.216 1.00 97.94 192 GLU A CA 1
ATOM 1519 C C . GLU A 1 192 ? 10.507 0.655 -20.607 1.00 97.94 192 GLU A C 1
ATOM 1521 O O . GLU A 1 192 ? 10.063 1.340 -21.525 1.00 97.94 192 GLU A O 1
ATOM 1526 N N . ARG A 1 193 ? 10.869 -0.623 -20.754 1.00 98.06 193 ARG A N 1
ATOM 1527 C CA . ARG A 1 193 ? 10.866 -1.328 -22.039 1.00 98.06 193 ARG A CA 1
ATOM 1528 C C . ARG A 1 193 ? 9.477 -1.813 -22.458 1.00 98.06 193 ARG A C 1
ATOM 1530 O O . ARG A 1 193 ? 9.137 -1.703 -23.632 1.00 98.06 193 ARG A O 1
ATOM 1537 N N . ASP A 1 1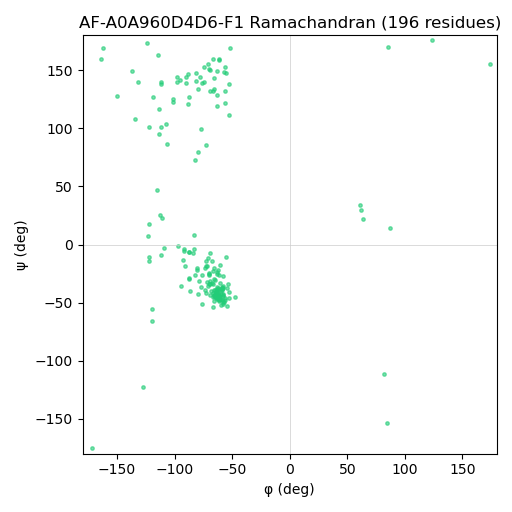94 ? 8.703 -2.357 -21.519 1.00 98.12 194 ASP A N 1
ATOM 1538 C CA . ASP A 1 194 ? 7.536 -3.195 -21.826 1.00 98.12 194 ASP A CA 1
ATOM 1539 C C . ASP A 1 194 ? 6.189 -2.539 -21.460 1.00 98.12 194 ASP A C 1
ATOM 1541 O O . ASP A 1 194 ? 5.139 -3.072 -21.820 1.00 98.12 194 ASP A O 1
ATOM 1545 N N . ILE A 1 195 ? 6.184 -1.396 -20.758 1.00 97.94 195 ILE A N 1
ATOM 1546 C CA . ILE A 1 195 ? 4.953 -0.678 -20.383 1.00 97.94 195 ILE A CA 1
ATOM 1547 C C . ILE A 1 195 ? 4.901 0.679 -21.107 1.00 97.94 195 ILE A C 1
ATOM 1549 O O . ILE A 1 195 ? 5.752 1.535 -20.829 1.00 97.94 195 ILE A O 1
ATOM 1553 N N . PRO A 1 196 ? 3.900 0.908 -21.984 1.00 96.44 196 PRO A N 1
ATOM 1554 C CA . PRO A 1 196 ? 3.728 2.172 -22.698 1.00 96.44 196 PRO A CA 1
ATOM 1555 C C . PRO A 1 196 ? 3.695 3.389 -21.768 1.00 96.44 196 PRO A C 1
ATOM 1557 O O . PRO A 1 196 ? 3.092 3.353 -20.695 1.00 96.44 196 PRO A O 1
ATOM 1560 N N . ALA A 1 197 ? 4.369 4.466 -22.176 1.00 90.25 197 ALA A N 1
ATOM 1561 C CA . ALA A 1 197 ? 4.401 5.724 -21.428 1.00 90.25 197 ALA A CA 1
ATOM 1562 C C . ALA A 1 197 ? 3.152 6.597 -21.656 1.00 90.25 197 ALA A C 1
ATOM 1564 O O . ALA A 1 197 ? 2.850 7.447 -20.812 1.00 90.25 197 ALA A O 1
ATOM 1565 N N . GLU A 1 198 ? 2.456 6.366 -22.772 1.00 76.62 198 GLU A N 1
ATOM 1566 C CA . GLU A 1 198 ? 1.199 6.994 -23.193 1.00 76.62 198 GLU A CA 1
ATOM 1567 C C . GLU A 1 198 ? 0.171 5.914 -23.537 1.00 76.62 198 GLU A C 1
ATOM 1569 O O . GLU A 1 198 ? 0.577 4.894 -24.147 1.00 76.62 198 GLU A O 1
#

Mean predicted aligned error: 4.69 Å

Sequence (198 aa):
LSELALGWSTYGVGDQMSHYNVNGGVPKTLIQHLIRWVIGSGEFDDEVGVILQSVLDTEITPELVPTGEDEEIQSSEAKVGPYSLQDFSLFQVLRYGFSPSKIAFLAWHAWSDPDRGGWPPGFPEGKRPAYSLKEIRHWLQVFAQRFYSFSQFKRSALPNGPKVSHGGSLSPRGDWRAPSDMSARIWLAEIERDIPAE

pLDDT: mean 92.41, std 13.64, range [38.53, 98.88]

Radius of gyration: 17.88 Å; Cα contacts (8 Å, |Δi|>4): 253; chains: 1; bounding box: 44×44×46 Å